Protein AF-A0A4U8S220-F1 (afdb_monomer_lite)

Radius of gyration: 22.83 Å; chains: 1; bounding box: 92×54×40 Å

pLDDT: mean 77.36, std 16.2, range [42.16, 96.56]

Secondary structure (DSSP, 8-state):
---------PPP---GGG--HHHHHTTS--SPPEEEEP-GGGGSS-EEEEEE-GGGTT-TT-TTGGG-EEE-TTPPEEEEPPPGGG-HHHHHHTTSTTTHHHHHHHHTTS-TTTEEEEEEEEEETTEEEEEEEEEES---HHHHHHHHHHS-GGGGGG-BS--EEEEEEEEEEEE----SSS-TT---EEEEEEEEEEPPBT--EEEEEE-

Structure (mmCIF, N/CA/C/O backbone):
data_AF-A0A4U8S220-F1
#
_entry.id   AF-A0A4U8S220-F1
#
loop_
_atom_site.group_PDB
_atom_site.id
_atom_site.type_symbol
_atom_site.label_atom_id
_atom_site.label_alt_id
_atom_site.label_comp_id
_atom_site.label_asym_id
_atom_site.label_entity_id
_atom_site.label_seq_id
_atom_site.pdbx_PDB_ins_code
_atom_site.Cartn_x
_atom_site.Cartn_y
_atom_site.Cartn_z
_atom_site.occupancy
_atom_site.B_iso_or_equiv
_atom_site.auth_seq_id
_atom_site.auth_comp_id
_atom_site.auth_asym_id
_atom_site.auth_atom_id
_atom_site.pdbx_PDB_model_num
ATOM 1 N N . PRO A 1 1 ? -56.758 32.740 -8.459 1.00 50.78 1 PRO A N 1
ATOM 2 C CA . PRO A 1 1 ? -55.743 31.655 -8.474 1.00 50.78 1 PRO A CA 1
ATOM 3 C C . PRO A 1 1 ? -56.366 30.342 -7.973 1.00 50.78 1 PRO A C 1
ATOM 5 O O . PRO A 1 1 ? -57.034 30.370 -6.946 1.00 50.78 1 PRO A O 1
ATOM 8 N N . LYS A 1 2 ? -56.234 29.231 -8.714 1.00 43.88 2 LYS A N 1
ATOM 9 C CA . LYS A 1 2 ? -56.746 27.918 -8.274 1.00 43.88 2 LYS A CA 1
ATOM 10 C C . LYS A 1 2 ? -55.865 27.364 -7.150 1.00 43.88 2 LYS A C 1
ATOM 12 O O . LYS A 1 2 ? -54.643 27.425 -7.263 1.00 43.88 2 LYS A O 1
ATOM 17 N N . GLU A 1 3 ? -56.483 26.829 -6.100 1.00 51.91 3 GLU A N 1
ATOM 18 C CA . GLU A 1 3 ? -55.772 26.129 -5.028 1.00 51.91 3 GLU A CA 1
ATOM 19 C C . GLU A 1 3 ? -55.106 24.855 -5.556 1.00 51.91 3 GLU A C 1
ATOM 21 O O . GLU A 1 3 ? -55.667 24.117 -6.368 1.00 51.91 3 GLU A O 1
ATOM 26 N N . ASN A 1 4 ? -53.873 24.628 -5.110 1.00 49.84 4 ASN A N 1
ATOM 27 C CA . ASN A 1 4 ? -53.012 23.555 -5.581 1.00 49.84 4 ASN A CA 1
ATOM 28 C C . ASN A 1 4 ? -53.300 22.281 -4.764 1.00 49.84 4 ASN A C 1
ATOM 30 O O . ASN A 1 4 ? -52.994 22.226 -3.576 1.00 49.84 4 ASN A O 1
ATOM 34 N N . THR A 1 5 ? -53.893 21.255 -5.381 1.00 56.03 5 THR A N 1
ATOM 35 C CA . THR A 1 5 ? -54.316 19.998 -4.722 1.00 56.03 5 THR A CA 1
ATOM 36 C C . THR A 1 5 ? -53.261 18.884 -4.748 1.00 56.03 5 THR A C 1
ATOM 38 O O . THR A 1 5 ? -53.590 17.713 -4.548 1.00 56.03 5 THR A O 1
ATOM 41 N N . PHE A 1 6 ? -51.986 19.199 -4.990 1.00 55.34 6 PHE A N 1
ATOM 42 C CA . PHE A 1 6 ? -50.922 18.191 -4.965 1.00 55.34 6 PHE A CA 1
ATOM 43 C C . PHE A 1 6 ? -50.619 17.748 -3.525 1.00 55.34 6 PHE A C 1
ATOM 45 O O . PHE A 1 6 ? -49.847 18.380 -2.808 1.00 55.34 6 PHE A O 1
ATOM 52 N N . LYS A 1 7 ? -51.207 16.622 -3.104 1.00 58.72 7 LYS A N 1
ATOM 53 C CA . LYS A 1 7 ? -50.734 15.865 -1.939 1.00 58.72 7 LYS A CA 1
ATOM 54 C C . LYS A 1 7 ? -49.521 15.036 -2.356 1.00 58.72 7 LYS A C 1
ATOM 56 O O . LYS A 1 7 ? -49.657 14.045 -3.069 1.00 58.72 7 LYS A O 1
ATOM 61 N N . ILE A 1 8 ? -48.336 15.442 -1.906 1.00 55.50 8 ILE A N 1
ATOM 62 C CA . ILE A 1 8 ? -47.135 14.609 -1.985 1.00 55.50 8 ILE A CA 1
ATOM 63 C C . ILE A 1 8 ? -47.310 13.491 -0.952 1.00 55.50 8 ILE A C 1
ATOM 65 O O . ILE A 1 8 ? -47.141 13.718 0.244 1.00 55.50 8 ILE A O 1
ATOM 69 N N . ASN A 1 9 ? -47.655 12.285 -1.401 1.00 53.16 9 ASN A N 1
ATOM 70 C CA . ASN A 1 9 ? -47.531 11.082 -0.578 1.00 53.16 9 ASN A CA 1
ATOM 71 C C . ASN A 1 9 ? -46.045 10.718 -0.486 1.00 53.16 9 ASN A C 1
ATOM 73 O O . ASN A 1 9 ? -45.576 9.791 -1.143 1.00 53.16 9 ASN A O 1
ATOM 77 N N . ALA A 1 10 ? -45.284 11.484 0.296 1.00 51.78 10 ALA A N 1
ATOM 78 C CA . ALA A 1 10 ? -43.981 11.026 0.741 1.00 51.78 10 ALA A CA 1
ATOM 79 C C . ALA A 1 10 ? -44.227 9.868 1.722 1.00 51.78 10 ALA A C 1
ATOM 81 O O . ALA A 1 10 ? -45.056 10.027 2.626 1.00 51.78 10 ALA A O 1
ATOM 82 N N . PRO A 1 11 ? -43.571 8.704 1.562 1.00 53.34 11 PRO A N 1
ATOM 83 C CA . PRO A 1 11 ? -43.619 7.682 2.595 1.00 53.34 11 PRO A CA 1
ATOM 84 C C . PRO A 1 11 ? -43.194 8.333 3.914 1.00 53.34 11 PRO A C 1
ATOM 86 O O . PRO A 1 11 ? -42.212 9.080 3.952 1.00 53.34 11 PRO A O 1
ATOM 89 N N . ALA A 1 12 ? -43.973 8.105 4.975 1.00 54.19 12 ALA A N 1
ATOM 90 C CA . ALA A 1 12 ? -43.619 8.588 6.302 1.00 54.19 12 ALA A CA 1
ATOM 91 C C . ALA A 1 12 ? -42.178 8.146 6.603 1.00 54.19 12 ALA A C 1
ATOM 93 O O . ALA A 1 12 ? -41.837 7.006 6.263 1.00 54.19 12 ALA A O 1
ATOM 94 N N . PRO A 1 13 ? -41.328 9.010 7.191 1.00 49.19 13 PRO A N 1
ATOM 95 C CA . PRO A 1 13 ? -39.972 8.624 7.542 1.00 49.19 13 PRO A CA 1
ATOM 96 C C . PRO A 1 13 ? -40.068 7.357 8.387 1.00 49.19 13 PRO A C 1
ATOM 98 O O . PRO A 1 13 ? -40.611 7.377 9.492 1.00 49.19 13 PRO A O 1
ATOM 101 N N . SER A 1 14 ? -39.622 6.225 7.834 1.00 51.72 14 SER A N 1
ATOM 102 C CA . SER A 1 14 ? -39.547 4.990 8.602 1.00 51.72 14 SER A CA 1
ATOM 103 C C . SER A 1 14 ? -38.689 5.300 9.816 1.00 51.72 14 SER A C 1
ATOM 105 O O . SER A 1 14 ? -37.663 5.964 9.657 1.00 51.72 14 SER A O 1
ATOM 107 N N . ASN A 1 15 ? -39.093 4.843 10.999 1.00 50.31 15 ASN A N 1
ATOM 108 C CA . ASN A 1 15 ? -38.321 4.963 12.231 1.00 50.31 15 ASN A CA 1
ATOM 109 C C . ASN A 1 15 ? -36.966 4.235 12.095 1.00 50.31 15 ASN A C 1
ATOM 111 O O . ASN A 1 15 ? -36.742 3.189 12.695 1.00 50.31 15 ASN A O 1
ATOM 115 N N . ALA A 1 16 ? -36.027 4.813 11.345 1.00 48.84 16 ALA A N 1
ATOM 116 C CA . ALA A 1 16 ? -34.649 4.365 11.176 1.00 48.84 16 ALA A CA 1
ATOM 117 C C . ALA A 1 16 ? -33.819 4.568 12.461 1.00 48.84 16 ALA A C 1
ATOM 119 O O . ALA A 1 16 ? -32.615 4.356 12.471 1.00 48.84 16 ALA A O 1
ATOM 120 N N . ASN A 1 17 ? -34.472 4.944 13.565 1.00 51.28 17 ASN A N 1
ATOM 121 C CA . ASN A 1 17 ? -33.893 5.067 14.899 1.00 51.28 17 ASN A CA 1
ATOM 122 C C . ASN A 1 17 ? -33.891 3.744 15.692 1.00 51.28 17 ASN A C 1
ATOM 124 O O . ASN A 1 17 ? -33.610 3.757 16.885 1.00 51.28 17 ASN A O 1
ATOM 128 N N . THR A 1 18 ? -34.202 2.605 15.062 1.00 49.56 18 THR A N 1
ATOM 129 C CA . THR A 1 18 ? -34.177 1.272 15.705 1.00 49.56 18 THR A CA 1
ATOM 130 C C . THR A 1 18 ? -33.169 0.306 15.080 1.00 49.56 18 THR A C 1
ATOM 132 O O . THR A 1 18 ? -33.322 -0.907 15.179 1.00 49.56 18 THR A O 1
ATOM 135 N N . GLN A 1 19 ? -32.088 0.803 14.472 1.00 54.38 19 GLN A N 1
ATOM 136 C CA . GLN A 1 19 ? -30.908 -0.050 14.315 1.00 54.38 19 GLN A CA 1
ATOM 137 C C . GLN A 1 19 ? -30.208 -0.159 15.671 1.00 54.38 19 GLN A C 1
ATOM 139 O O . GLN A 1 19 ? -29.747 0.841 16.224 1.00 54.38 19 GLN A O 1
ATOM 144 N N . SER A 1 20 ? -30.158 -1.370 16.231 1.00 61.12 20 SER A N 1
ATOM 145 C CA . SER A 1 20 ? -29.399 -1.614 17.455 1.00 61.12 20 SER A CA 1
ATOM 146 C C . SER A 1 20 ? -27.913 -1.338 17.201 1.00 61.12 20 SER A C 1
ATOM 148 O O . SER A 1 20 ? -27.421 -1.459 16.073 1.00 61.12 20 SER A O 1
ATOM 150 N N . LYS A 1 21 ? -27.170 -0.951 18.244 1.00 59.06 21 LYS A N 1
ATOM 151 C CA . LYS A 1 21 ? -25.718 -0.745 18.123 1.00 59.06 21 LYS A CA 1
ATOM 152 C C . LYS A 1 21 ? -25.019 -2.011 17.621 1.00 59.06 21 LYS A C 1
ATOM 154 O O . LYS A 1 21 ? -24.050 -1.889 16.878 1.00 59.06 21 LYS A O 1
ATOM 159 N N . GLU A 1 22 ? -25.540 -3.194 17.961 1.00 57.22 22 GLU A N 1
ATOM 160 C CA . GLU A 1 22 ? -25.043 -4.464 17.428 1.00 57.22 22 GLU A CA 1
ATOM 161 C C . GLU A 1 22 ? -25.260 -4.567 15.908 1.00 57.22 22 GLU A C 1
ATOM 163 O O . GLU A 1 22 ? -24.325 -4.901 15.179 1.00 57.22 22 GLU A O 1
ATOM 168 N N . ALA A 1 23 ? -26.440 -4.195 15.399 1.00 58.53 23 ALA A N 1
ATOM 169 C CA . ALA A 1 23 ? -26.731 -4.210 13.964 1.00 58.53 23 ALA A CA 1
ATOM 170 C C . ALA A 1 23 ? -25.835 -3.236 13.174 1.00 58.53 23 ALA A C 1
ATOM 172 O O . ALA A 1 23 ? -25.330 -3.589 12.111 1.00 58.53 23 ALA A O 1
A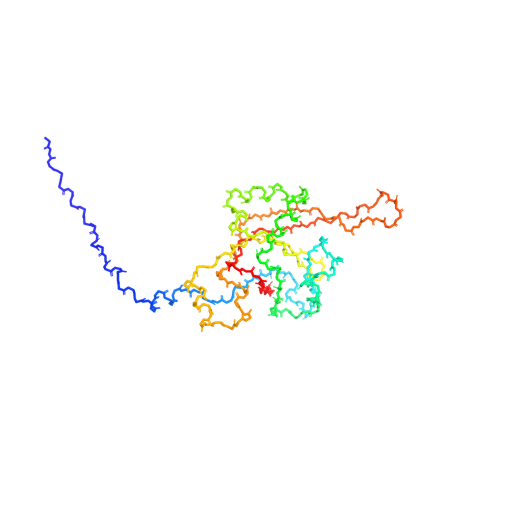TOM 173 N N . LEU A 1 24 ? -25.555 -2.049 13.719 1.00 57.34 24 LEU A N 1
ATOM 174 C CA . LEU A 1 24 ? -24.597 -1.099 13.135 1.00 57.34 24 LEU A CA 1
ATOM 175 C C . LEU A 1 24 ? -23.153 -1.618 13.198 1.00 57.34 24 LEU A C 1
ATOM 177 O O . LEU A 1 24 ? -22.397 -1.443 12.248 1.00 57.34 24 LEU A O 1
ATOM 181 N N . SER A 1 25 ? -22.769 -2.293 14.286 1.00 55.28 25 SER A N 1
ATOM 182 C CA . SER A 1 25 ? -21.434 -2.888 14.413 1.00 55.28 25 SER A CA 1
ATOM 183 C C . SER A 1 25 ? -21.199 -4.048 13.441 1.00 55.28 25 SER A C 1
ATOM 185 O O . SER A 1 25 ? -20.097 -4.175 12.921 1.00 55.28 25 SER A O 1
ATOM 187 N N . SER A 1 26 ? -22.238 -4.825 13.107 1.00 61.53 26 SER A N 1
ATOM 188 C CA . SER A 1 26 ? -22.151 -5.908 12.114 1.00 61.53 26 SER A CA 1
ATOM 189 C C . SER A 1 26 ? -21.921 -5.432 10.672 1.00 61.53 26 SER A C 1
ATOM 191 O O . SER A 1 26 ? -21.566 -6.234 9.816 1.00 61.53 26 SER A O 1
ATOM 193 N N . GLN A 1 27 ? -22.097 -4.135 10.396 1.00 70.75 27 GLN A N 1
ATOM 194 C CA . GLN A 1 27 ? -21.832 -3.531 9.084 1.00 70.75 27 GLN A CA 1
ATOM 195 C C . GLN A 1 27 ? -20.401 -2.990 8.956 1.00 70.75 27 GLN A C 1
ATOM 197 O O . GLN A 1 27 ? -19.994 -2.574 7.872 1.00 70.75 27 GLN A O 1
ATOM 202 N N . ILE A 1 28 ? -19.642 -2.958 10.055 1.00 80.00 28 ILE A N 1
ATOM 203 C CA . ILE A 1 28 ? -18.274 -2.448 10.074 1.00 80.00 28 ILE A CA 1
ATOM 204 C C . ILE A 1 28 ? -17.334 -3.604 9.747 1.00 80.00 28 ILE A C 1
ATOM 206 O O . ILE A 1 28 ? -17.145 -4.515 10.549 1.00 80.00 28 ILE A O 1
ATOM 210 N N . ASP A 1 29 ? -16.726 -3.547 8.566 1.00 83.00 29 ASP A N 1
ATOM 211 C CA . ASP A 1 29 ? -15.728 -4.524 8.146 1.00 83.00 29 ASP A CA 1
ATOM 212 C C . ASP A 1 29 ? -14.413 -4.312 8.912 1.00 83.00 29 ASP A C 1
ATOM 214 O O . ASP A 1 29 ? -13.661 -3.367 8.670 1.00 83.00 29 ASP A O 1
ATOM 218 N N . ILE A 1 30 ? -14.153 -5.202 9.865 1.00 86.06 30 ILE A N 1
ATOM 219 C CA . ILE A 1 30 ? -12.933 -5.231 10.675 1.00 86.06 30 ILE A CA 1
ATOM 220 C C . ILE A 1 30 ? -11.892 -6.217 10.144 1.00 86.06 30 ILE A C 1
ATOM 222 O O . ILE A 1 30 ? -10.922 -6.507 10.848 1.00 86.06 30 ILE A O 1
ATOM 226 N N . THR A 1 31 ? -12.031 -6.720 8.919 1.00 90.50 31 THR A N 1
ATOM 227 C CA . THR A 1 31 ? -11.012 -7.585 8.316 1.00 90.50 31 THR A CA 1
ATOM 228 C C . THR A 1 31 ? -9.687 -6.848 8.155 1.00 90.50 31 THR A C 1
ATOM 230 O O . THR A 1 31 ? -9.629 -5.625 7.990 1.00 90.50 31 THR A O 1
ATOM 233 N N . ILE A 1 32 ? -8.585 -7.587 8.282 1.00 93.31 32 ILE A N 1
ATOM 234 C CA . ILE A 1 32 ? -7.252 -7.016 8.100 1.00 93.31 32 ILE A CA 1
ATOM 235 C C . ILE A 1 32 ? -7.109 -6.618 6.631 1.00 93.31 32 ILE A C 1
ATOM 237 O O . ILE A 1 32 ? -7.216 -7.488 5.763 1.00 93.31 32 ILE A O 1
ATOM 241 N N . PRO A 1 33 ? -6.856 -5.334 6.330 1.00 94.12 33 PRO A N 1
ATOM 242 C CA . PRO A 1 33 ? -6.695 -4.908 4.954 1.00 94.12 33 PRO A CA 1
ATOM 243 C C . PRO A 1 33 ? -5.469 -5.563 4.326 1.00 94.12 33 PRO A C 1
ATOM 245 O O . PRO A 1 33 ? -4.372 -5.542 4.886 1.00 94.12 33 PRO A O 1
ATOM 248 N N . SER A 1 34 ? -5.650 -6.087 3.117 1.00 93.12 34 SER A N 1
ATOM 249 C CA . SER A 1 34 ? -4.576 -6.649 2.303 1.00 93.12 34 SER A CA 1
ATOM 250 C C . SER A 1 34 ? -4.471 -5.925 0.966 1.00 93.12 34 SER A C 1
ATOM 252 O O . SER A 1 34 ? -5.479 -5.723 0.284 1.00 93.12 34 SER A O 1
ATOM 254 N N . LEU A 1 35 ? -3.253 -5.585 0.562 1.00 92.88 35 LEU A N 1
ATOM 255 C CA . LEU A 1 35 ? -2.932 -5.159 -0.791 1.00 92.88 35 LEU A CA 1
ATOM 256 C C . LEU A 1 35 ? -2.746 -6.404 -1.663 1.00 92.88 35 LEU A C 1
ATOM 258 O O . LEU A 1 35 ? -1.926 -7.262 -1.353 1.00 92.88 35 LEU A O 1
ATOM 262 N N . THR A 1 36 ? -3.505 -6.513 -2.749 1.00 89.75 36 THR A N 1
ATOM 263 C CA . THR A 1 36 ? -3.314 -7.595 -3.724 1.00 89.75 36 THR A CA 1
ATOM 264 C C . THR A 1 36 ? -2.382 -7.124 -4.827 1.00 89.75 36 THR A C 1
ATOM 266 O O . THR A 1 36 ? -2.677 -6.148 -5.517 1.00 89.75 36 THR A O 1
ATOM 269 N N . LEU A 1 37 ? -1.276 -7.834 -5.000 1.00 87.31 37 LEU A N 1
ATOM 270 C CA . LEU A 1 37 ? -0.321 -7.629 -6.072 1.00 87.31 37 LEU A CA 1
ATOM 271 C C . LEU A 1 37 ? -0.610 -8.614 -7.203 1.00 87.31 37 LEU A C 1
ATOM 273 O O . LEU A 1 37 ? -0.524 -9.822 -7.000 1.00 87.31 37 LEU A O 1
ATOM 277 N N . ILE A 1 38 ? -0.936 -8.089 -8.383 1.00 85.31 38 ILE A N 1
ATOM 278 C CA . ILE A 1 38 ? -1.160 -8.896 -9.585 1.00 85.31 38 ILE A CA 1
ATOM 279 C C . ILE A 1 38 ? 0.171 -9.046 -10.315 1.00 85.31 38 ILE A C 1
ATOM 281 O O . ILE A 1 38 ? 0.780 -8.046 -10.709 1.00 85.31 38 ILE A O 1
ATOM 285 N N . THR A 1 39 ? 0.630 -10.281 -10.502 1.00 84.06 39 THR A N 1
ATOM 286 C CA . THR A 1 39 ? 1.936 -10.548 -11.115 1.00 84.06 39 THR A CA 1
ATOM 287 C C . THR A 1 39 ? 1.925 -11.796 -12.001 1.00 84.06 39 THR A C 1
ATOM 289 O O . THR A 1 39 ? 1.269 -12.779 -11.664 1.00 84.06 39 THR A O 1
ATOM 292 N N . PRO A 1 40 ? 2.683 -11.817 -13.118 1.00 85.50 40 PRO A N 1
ATOM 293 C CA . PRO A 1 40 ? 2.847 -13.038 -13.908 1.00 85.50 40 PRO A CA 1
ATOM 294 C C . PRO A 1 40 ? 3.638 -14.133 -13.172 1.00 85.50 40 PRO A C 1
ATOM 296 O O . PRO A 1 40 ? 3.656 -15.269 -13.626 1.00 85.50 40 PRO A O 1
ATOM 299 N N . TYR A 1 41 ? 4.294 -13.820 -12.049 1.00 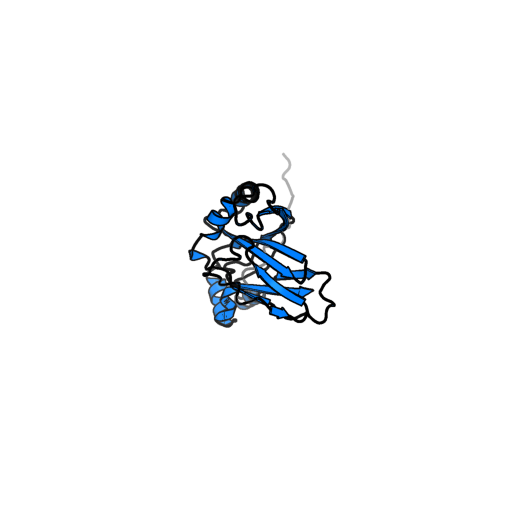82.44 41 TYR A N 1
ATOM 300 C CA . TYR A 1 41 ? 5.110 -14.774 -11.289 1.00 82.44 41 TYR A CA 1
ATOM 301 C C . TYR A 1 41 ? 4.321 -15.628 -10.289 1.00 82.44 41 TYR A C 1
ATOM 303 O O . TYR A 1 41 ? 4.922 -16.391 -9.539 1.00 82.44 41 TYR A O 1
ATOM 311 N N . ARG A 1 42 ? 2.990 -15.512 -10.259 1.00 79.38 42 ARG A N 1
ATOM 312 C CA . ARG A 1 42 ? 2.130 -16.262 -9.331 1.00 79.38 42 ARG A CA 1
ATOM 313 C C . ARG A 1 42 ? 2.204 -17.785 -9.498 1.00 79.38 42 ARG A C 1
ATOM 315 O O . ARG A 1 42 ? 1.877 -18.506 -8.567 1.00 79.38 42 ARG A O 1
ATOM 322 N N . ASP A 1 43 ? 2.586 -18.243 -10.691 1.00 82.56 43 ASP A N 1
ATOM 323 C CA . ASP A 1 43 ? 2.642 -19.662 -11.052 1.00 82.56 43 ASP A CA 1
ATOM 324 C C . ASP A 1 43 ? 4.051 -20.259 -10.831 1.00 82.56 43 ASP A C 1
ATOM 326 O O . ASP A 1 43 ? 4.262 -21.444 -11.081 1.00 82.56 43 ASP A O 1
ATOM 330 N N . LEU A 1 44 ? 5.031 -19.453 -10.393 1.00 82.94 44 LEU A N 1
ATOM 331 C CA . LEU A 1 44 ? 6.368 -19.945 -10.036 1.00 82.94 44 LEU A CA 1
ATOM 332 C C . LEU A 1 44 ? 6.330 -20.689 -8.701 1.00 82.94 44 LEU A C 1
ATOM 334 O O . LEU A 1 44 ? 5.635 -20.256 -7.801 1.00 82.94 44 LEU A O 1
ATOM 338 N N . GLU A 1 45 ? 7.126 -21.742 -8.516 1.00 83.88 45 GLU A N 1
ATOM 339 C CA . GLU A 1 45 ? 7.217 -22.424 -7.209 1.00 83.88 45 GLU A CA 1
ATOM 340 C C . GLU A 1 45 ? 7.699 -21.478 -6.099 1.00 83.88 45 GLU A C 1
ATOM 342 O O . GLU A 1 45 ? 7.161 -21.468 -4.994 1.00 83.88 45 GLU A O 1
ATOM 347 N N . GLU A 1 46 ? 8.675 -20.636 -6.428 1.00 84.75 46 GLU A N 1
ATOM 348 C CA . GLU A 1 46 ? 9.186 -19.587 -5.560 1.00 84.75 46 GLU A CA 1
ATOM 349 C C . GLU A 1 46 ? 9.591 -18.363 -6.384 1.00 84.75 46 GLU A C 1
ATOM 351 O O . GLU A 1 46 ? 10.020 -18.458 -7.539 1.00 84.75 46 GLU A O 1
ATOM 356 N N . TYR A 1 47 ? 9.496 -17.186 -5.774 1.00 81.06 47 TYR A N 1
ATOM 357 C CA . TYR A 1 47 ? 10.113 -15.979 -6.303 1.00 81.06 47 TYR A CA 1
ATOM 358 C C . TYR A 1 47 ? 10.869 -15.240 -5.209 1.00 81.06 47 TYR A C 1
ATOM 360 O O . TYR A 1 47 ? 10.494 -15.218 -4.036 1.00 81.06 47 TYR A O 1
ATOM 368 N N . TYR A 1 48 ? 11.950 -14.583 -5.615 1.00 81.38 48 TYR A N 1
ATOM 369 C CA . TYR A 1 48 ? 12.673 -13.698 -4.722 1.00 81.38 48 TYR A CA 1
ATOM 370 C C . TYR A 1 48 ? 11.916 -12.382 -4.578 1.00 81.38 48 TYR A C 1
ATOM 372 O O . TYR A 1 48 ? 11.657 -11.695 -5.573 1.00 81.38 48 TYR A O 1
ATOM 380 N N . PHE A 1 49 ? 11.588 -12.031 -3.340 1.00 79.75 49 PHE A N 1
ATOM 381 C CA . PHE A 1 49 ? 10.987 -10.762 -2.982 1.00 79.75 49 PHE A CA 1
ATOM 382 C C . PHE A 1 49 ? 11.980 -9.908 -2.204 1.00 79.75 49 PHE A C 1
ATOM 384 O O . PHE A 1 49 ? 12.725 -10.372 -1.339 1.00 79.75 49 PHE A O 1
ATOM 391 N N . THR A 1 50 ? 11.975 -8.617 -2.493 1.00 74.25 50 THR A N 1
ATOM 392 C CA . THR A 1 50 ? 12.683 -7.633 -1.681 1.00 74.25 50 THR A CA 1
ATOM 393 C C . THR A 1 50 ? 11.836 -6.381 -1.609 1.00 74.25 50 THR A C 1
ATOM 395 O O . THR A 1 50 ? 11.642 -5.727 -2.643 1.00 74.25 50 THR A O 1
ATOM 398 N N . PRO A 1 51 ? 11.334 -6.016 -0.422 1.00 67.06 51 PRO A N 1
ATOM 399 C CA . PRO A 1 51 ? 10.739 -4.714 -0.255 1.00 67.06 51 PRO A CA 1
ATOM 400 C C . PRO A 1 51 ? 11.886 -3.701 -0.235 1.00 67.06 51 PRO A C 1
ATOM 402 O O . PRO A 1 51 ? 12.906 -3.870 0.436 1.00 67.06 51 PRO A O 1
ATOM 405 N N . SER A 1 52 ? 11.765 -2.662 -1.044 1.00 61.22 52 SER A N 1
ATOM 406 C CA . SER A 1 52 ? 12.764 -1.614 -1.141 1.00 61.22 52 SER A CA 1
ATOM 407 C C . SER A 1 52 ? 12.088 -0.254 -1.085 1.00 61.22 52 SER A C 1
ATOM 409 O O . SER A 1 52 ? 10.952 -0.052 -1.496 1.00 61.22 52 SER A O 1
ATOM 411 N N . THR A 1 53 ? 12.806 0.725 -0.566 1.00 61.25 53 THR A N 1
ATOM 412 C CA . THR A 1 53 ? 12.634 2.090 -1.053 1.00 61.25 53 THR A CA 1
ATOM 413 C C . THR A 1 53 ? 13.890 2.312 -1.874 1.00 61.25 53 THR A C 1
ATOM 415 O O . THR A 1 53 ? 14.985 2.302 -1.315 1.00 61.25 53 THR A O 1
ATOM 418 N N . TYR A 1 54 ? 13.771 2.359 -3.205 1.00 55.91 54 TYR A N 1
ATOM 419 C CA . TYR A 1 54 ? 14.938 2.357 -4.110 1.00 55.91 54 TYR A CA 1
ATOM 420 C C . TYR A 1 54 ? 15.991 3.416 -3.739 1.00 55.91 54 TYR A C 1
ATOM 422 O O . TYR A 1 54 ? 17.182 3.196 -3.924 1.00 55.91 54 TYR A O 1
ATOM 430 N N . GLU A 1 55 ? 15.547 4.519 -3.142 1.00 52.38 55 GLU A N 1
ATOM 431 C CA . GLU A 1 55 ? 16.363 5.650 -2.694 1.00 52.38 55 GLU A CA 1
ATOM 432 C C . GLU A 1 55 ? 17.119 5.390 -1.381 1.00 52.38 55 GLU A C 1
ATOM 434 O O . GLU A 1 55 ? 18.139 6.018 -1.129 1.00 52.38 55 GLU A O 1
ATOM 439 N N . ASN A 1 56 ? 16.668 4.450 -0.547 1.00 53.22 56 ASN A N 1
ATOM 440 C CA . ASN A 1 56 ? 17.317 4.123 0.725 1.00 53.22 56 ASN A CA 1
ATOM 441 C C . ASN A 1 56 ? 17.982 2.752 0.704 1.00 53.22 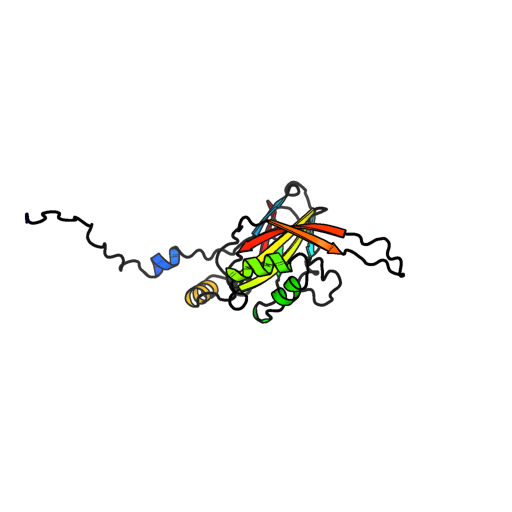56 ASN A C 1
ATOM 443 O O . ASN A 1 56 ? 18.175 2.184 1.772 1.00 53.22 56 ASN A O 1
ATOM 447 N N . ARG A 1 57 ? 18.329 2.198 -0.465 1.00 49.75 57 ARG A N 1
ATOM 448 C CA . ARG A 1 57 ? 18.906 0.845 -0.590 1.00 49.75 57 ARG A CA 1
ATOM 449 C C . ARG A 1 57 ? 20.109 0.602 0.342 1.00 49.75 57 ARG A C 1
ATOM 451 O O . ARG A 1 57 ? 20.314 -0.535 0.750 1.00 49.75 57 ARG A O 1
ATOM 458 N N . GLU A 1 58 ? 20.828 1.659 0.730 1.00 42.16 58 GLU A N 1
ATOM 459 C CA . GLU A 1 58 ? 21.999 1.627 1.622 1.00 42.16 58 GLU A CA 1
ATOM 460 C C . GLU A 1 58 ? 21.761 2.161 3.054 1.00 42.16 58 GLU A C 1
ATOM 462 O O . GLU A 1 58 ? 22.697 2.200 3.857 1.00 42.16 58 GLU A O 1
ATOM 467 N N . SER A 1 59 ? 20.545 2.593 3.422 1.00 46.06 59 SER A N 1
ATOM 468 C CA . SER A 1 59 ? 20.319 3.167 4.755 1.00 46.06 59 SER A CA 1
ATOM 469 C C . SER A 1 59 ? 20.293 2.077 5.837 1.00 46.06 59 SER A C 1
ATOM 471 O O . SER A 1 59 ? 19.558 1.097 5.757 1.00 46.06 59 SER A O 1
ATOM 473 N N . LYS A 1 60 ? 21.098 2.243 6.894 1.00 43.88 60 LYS A N 1
ATOM 474 C CA . LYS A 1 60 ? 21.173 1.300 8.032 1.00 43.88 60 LYS A CA 1
ATOM 475 C C . LYS A 1 60 ? 19.936 1.328 8.950 1.00 43.88 60 LYS A C 1
ATOM 477 O O . LYS A 1 60 ? 19.876 0.565 9.906 1.00 43.88 60 LYS A O 1
ATOM 482 N N . GLU A 1 61 ? 18.961 2.199 8.682 1.00 45.81 61 GLU A N 1
ATOM 483 C CA . GLU A 1 61 ? 17.736 2.393 9.483 1.00 45.81 61 GLU A CA 1
ATOM 484 C C . GLU A 1 61 ? 16.534 1.564 8.990 1.00 45.81 61 GLU A C 1
ATOM 486 O O . GLU A 1 61 ? 15.381 1.850 9.318 1.00 45.81 61 GLU A O 1
ATOM 491 N N . GLN A 1 62 ? 16.758 0.568 8.138 1.00 51.16 62 GLN A N 1
ATOM 492 C CA . GLN A 1 62 ? 15.680 -0.054 7.381 1.00 51.16 62 GLN A CA 1
ATOM 493 C C . GLN A 1 62 ? 14.800 -0.976 8.240 1.00 51.16 62 GLN A C 1
ATOM 495 O O . GLN A 1 62 ? 15.112 -2.141 8.457 1.00 51.16 62 GLN A O 1
ATOM 500 N N . TYR A 1 63 ? 13.604 -0.491 8.580 1.00 49.38 63 TYR A N 1
ATOM 501 C CA . TYR A 1 63 ? 12.456 -1.311 9.004 1.00 49.38 63 TYR A CA 1
ATOM 502 C C . TYR A 1 63 ? 12.034 -2.367 7.953 1.00 49.38 63 TYR A C 1
ATOM 504 O O . TYR A 1 63 ? 11.172 -3.193 8.232 1.00 49.38 63 TYR A O 1
ATOM 512 N N . ILE A 1 64 ? 12.614 -2.316 6.745 1.00 53.06 64 ILE A N 1
ATOM 513 C CA . ILE A 1 64 ? 12.130 -2.984 5.533 1.00 53.06 64 ILE A CA 1
ATOM 514 C C . ILE A 1 64 ? 13.142 -4.015 4.980 1.00 53.06 64 ILE A C 1
ATOM 516 O O . ILE A 1 64 ? 12.738 -5.053 4.472 1.00 53.06 64 ILE A O 1
ATOM 520 N N . SER A 1 65 ? 14.460 -3.809 5.088 1.00 52.25 65 SER A N 1
ATOM 521 C CA . SER A 1 65 ? 15.439 -4.662 4.381 1.00 52.25 65 SER A CA 1
ATOM 522 C C . SER A 1 65 ? 15.638 -6.051 4.965 1.00 52.25 65 SER A C 1
ATOM 524 O O . SER A 1 65 ? 16.021 -6.964 4.231 1.00 52.25 65 SER A O 1
ATOM 526 N N . SER A 1 66 ? 15.314 -6.239 6.245 1.00 55.25 66 SER A N 1
ATOM 527 C CA . SER A 1 66 ? 15.303 -7.549 6.903 1.00 55.25 66 SER A CA 1
ATOM 528 C C . SER A 1 66 ? 14.233 -8.501 6.355 1.00 55.25 66 SER A C 1
ATOM 530 O O . SER A 1 66 ? 14.227 -9.670 6.724 1.00 55.25 66 SER A O 1
ATOM 532 N N . GLN A 1 67 ? 13.348 -8.028 5.474 1.00 61.72 67 GLN A N 1
ATOM 533 C CA . GLN A 1 67 ? 12.223 -8.786 4.919 1.00 61.72 67 GLN A CA 1
ATOM 534 C C . GLN A 1 67 ? 12.472 -9.263 3.476 1.00 61.72 67 GLN A C 1
ATOM 536 O O . GLN A 1 67 ? 11.534 -9.537 2.732 1.00 61.72 67 GLN A O 1
ATOM 541 N N . SER A 1 68 ? 13.734 -9.310 3.044 1.00 72.81 68 SER A N 1
ATOM 542 C CA . SER A 1 68 ? 14.106 -9.828 1.722 1.00 72.81 68 SER A CA 1
ATOM 543 C C . SER A 1 68 ? 14.320 -11.340 1.792 1.00 72.81 68 SER A C 1
ATOM 545 O O . SER A 1 68 ? 15.035 -11.810 2.675 1.00 72.81 68 SER A O 1
ATOM 547 N N . GLY A 1 69 ? 13.763 -12.107 0.855 1.00 75.94 69 GLY A N 1
ATOM 548 C CA . GLY A 1 69 ? 13.826 -13.569 0.898 1.00 75.94 69 GLY A CA 1
ATOM 549 C C . GLY A 1 69 ? 13.138 -14.247 -0.284 1.00 75.94 69 GLY A C 1
ATOM 550 O O . GLY A 1 69 ? 12.581 -13.580 -1.157 1.00 75.94 69 GLY A O 1
ATOM 551 N N . PHE A 1 70 ? 13.202 -15.576 -0.317 1.00 80.44 70 PHE A N 1
ATOM 552 C CA . PHE A 1 70 ? 12.385 -16.389 -1.218 1.00 80.44 70 PHE A CA 1
ATOM 553 C C . PHE A 1 70 ? 11.017 -16.619 -0.590 1.00 80.44 70 PHE A C 1
ATOM 555 O O . PHE A 1 70 ? 10.923 -16.862 0.614 1.00 80.44 70 PHE A O 1
ATOM 562 N N . TYR A 1 71 ? 9.976 -16.518 -1.408 1.00 78.38 71 TYR A N 1
ATOM 563 C CA . TYR A 1 71 ? 8.597 -16.698 -0.982 1.00 78.38 71 TYR A CA 1
ATOM 564 C C . TYR A 1 71 ? 7.854 -17.592 -1.959 1.00 78.38 71 TYR A C 1
ATOM 566 O O . TYR A 1 71 ? 8.045 -17.495 -3.175 1.00 78.38 71 TYR A O 1
ATOM 574 N N . THR A 1 72 ? 6.973 -18.412 -1.401 1.00 78.94 72 THR A N 1
ATOM 575 C CA . THR A 1 72 ? 5.999 -19.198 -2.151 1.00 78.94 72 THR A CA 1
ATOM 576 C C . THR A 1 72 ? 4.861 -18.276 -2.590 1.00 78.94 72 THR A C 1
ATOM 578 O O . THR A 1 72 ? 4.427 -17.420 -1.808 1.00 78.94 72 THR A O 1
ATOM 581 N N . PRO A 1 73 ? 4.308 -18.426 -3.802 1.00 70.69 73 PRO A N 1
ATOM 582 C CA . PRO A 1 73 ? 3.046 -17.782 -4.126 1.00 70.69 73 PRO A CA 1
ATOM 583 C C . PRO A 1 73 ? 1.945 -18.198 -3.151 1.00 70.69 73 PRO A C 1
ATOM 585 O O . PRO A 1 73 ? 1.930 -19.319 -2.646 1.00 70.69 73 PRO A O 1
ATOM 588 N N . ASN A 1 74 ? 0.979 -17.302 -2.949 1.00 71.12 74 ASN A N 1
ATOM 589 C CA . ASN A 1 74 ? -0.113 -17.395 -1.971 1.00 71.12 74 ASN A CA 1
ATOM 590 C C . ASN A 1 74 ? 0.276 -17.125 -0.509 1.00 71.12 74 ASN A C 1
ATOM 592 O O . ASN A 1 74 ? -0.626 -16.865 0.291 1.00 71.12 74 ASN A O 1
ATOM 596 N N . ASP A 1 75 ? 1.567 -17.082 -0.168 1.00 79.31 75 ASP A N 1
ATOM 597 C CA . ASP A 1 75 ? 1.989 -16.584 1.140 1.00 79.31 75 ASP A CA 1
ATOM 598 C C . ASP A 1 75 ? 1.780 -15.066 1.220 1.00 79.31 75 ASP A C 1
ATOM 600 O O . ASP A 1 75 ? 2.034 -14.310 0.274 1.00 79.31 75 ASP A O 1
ATOM 604 N N . THR A 1 76 ? 1.294 -14.597 2.370 1.00 81.94 76 THR A N 1
ATOM 605 C CA . THR A 1 76 ? 1.154 -13.163 2.621 1.00 81.94 76 THR A CA 1
ATOM 606 C C . THR A 1 76 ? 2.460 -12.580 3.132 1.00 81.94 76 THR A C 1
ATOM 608 O O . THR A 1 76 ? 3.029 -13.066 4.106 1.00 81.94 76 THR A O 1
ATOM 611 N N . LEU A 1 77 ? 2.888 -11.482 2.524 1.00 83.12 77 LEU A N 1
ATOM 612 C CA . LEU A 1 77 ? 4.049 -10.710 2.943 1.00 83.12 77 LEU A CA 1
ATOM 613 C C . LEU A 1 77 ? 3.606 -9.622 3.915 1.00 83.12 77 LEU A C 1
ATOM 615 O O . LEU A 1 77 ? 2.668 -8.877 3.629 1.00 83.12 77 LEU A O 1
ATOM 619 N N . GLU A 1 78 ? 4.289 -9.493 5.045 1.00 85.81 78 GLU A N 1
ATOM 620 C CA . GLU A 1 78 ? 3.975 -8.478 6.050 1.00 85.81 78 GLU A CA 1
ATOM 621 C C . GLU A 1 78 ? 5.062 -7.406 6.083 1.00 85.81 78 GLU A C 1
ATOM 623 O O . GLU A 1 78 ? 6.200 -7.663 6.469 1.00 85.81 78 GLU A O 1
ATOM 628 N N . ILE A 1 79 ? 4.709 -6.186 5.683 1.00 83.81 79 ILE A N 1
ATOM 629 C CA . ILE A 1 79 ? 5.656 -5.083 5.516 1.00 83.81 79 ILE A CA 1
ATOM 630 C C . ILE A 1 79 ? 5.425 -4.040 6.591 1.00 83.81 79 ILE A C 1
ATOM 632 O O . ILE A 1 79 ? 4.319 -3.518 6.728 1.00 83.81 79 ILE A O 1
ATOM 636 N N . ILE A 1 80 ? 6.476 -3.703 7.333 1.00 84.31 80 ILE A N 1
ATOM 637 C CA . ILE A 1 80 ? 6.424 -2.663 8.360 1.00 84.31 80 ILE A CA 1
ATOM 638 C C . ILE A 1 80 ? 6.820 -1.328 7.732 1.00 84.31 80 ILE A C 1
ATOM 640 O O . ILE A 1 80 ? 7.905 -1.175 7.174 1.00 84.31 80 ILE A O 1
ATOM 644 N N . LEU A 1 81 ? 5.935 -0.341 7.842 1.00 81.25 81 LEU A N 1
ATOM 645 C CA . LEU A 1 81 ? 6.189 1.028 7.419 1.00 81.25 81 LEU A CA 1
ATOM 646 C C . LEU A 1 81 ? 6.712 1.865 8.600 1.00 81.25 81 LEU A C 1
ATOM 648 O O . LEU A 1 81 ? 6.449 1.541 9.760 1.00 81.25 81 LEU A O 1
ATOM 652 N N . PRO A 1 82 ? 7.404 2.989 8.339 1.00 78.69 82 PRO A N 1
ATOM 653 C CA . PRO A 1 82 ? 7.777 3.933 9.390 1.00 78.69 82 PRO A CA 1
ATOM 654 C C . PRO A 1 82 ? 6.556 4.419 10.195 1.00 78.69 82 PRO A C 1
ATOM 656 O O . PRO A 1 82 ? 5.464 4.511 9.639 1.00 78.69 82 PRO A O 1
ATOM 659 N N . PRO A 1 83 ? 6.686 4.818 11.468 1.00 83.44 83 PRO A N 1
ATOM 660 C CA . PRO A 1 83 ? 5.556 5.366 12.223 1.00 83.44 83 PRO A CA 1
ATOM 661 C C . PRO A 1 83 ? 4.972 6.646 11.597 1.00 83.44 83 PRO A C 1
ATOM 663 O O . PRO A 1 83 ? 5.716 7.515 11.136 1.00 83.44 83 PRO A O 1
ATOM 666 N N . LEU A 1 84 ? 3.645 6.803 11.611 1.00 84.62 84 LEU A N 1
ATOM 667 C CA . LEU A 1 84 ? 2.923 7.948 11.027 1.00 84.62 84 LEU A CA 1
ATOM 668 C C . LEU A 1 84 ? 3.208 9.271 11.747 1.00 84.62 84 LEU A C 1
ATOM 670 O O . LEU A 1 84 ? 3.074 10.344 11.158 1.00 84.62 84 LEU A O 1
ATOM 674 N N . SER A 1 85 ? 3.631 9.203 13.010 1.00 74.31 85 SER A N 1
ATOM 675 C CA . SER A 1 85 ? 3.958 10.368 13.839 1.00 74.31 85 SER A CA 1
ATOM 676 C C . SER A 1 85 ? 5.149 11.176 13.327 1.00 74.31 85 SER A C 1
ATOM 678 O O . SER A 1 85 ? 5.289 12.341 13.690 1.00 74.31 85 SER A O 1
ATOM 680 N N . LYS A 1 86 ? 6.006 10.590 12.482 1.00 67.81 86 LYS A N 1
ATOM 681 C CA . LYS A 1 86 ? 7.256 11.231 12.064 1.00 67.81 86 LYS A CA 1
ATOM 682 C C . LYS A 1 86 ? 7.096 12.210 10.904 1.00 67.81 86 LYS A C 1
ATOM 684 O O . LYS A 1 86 ? 7.976 13.037 10.725 1.00 67.81 86 LYS A O 1
ATOM 689 N N . ASN A 1 87 ? 5.998 12.169 10.143 1.00 64.25 87 ASN A N 1
ATOM 690 C CA . ASN A 1 87 ? 5.735 13.050 8.988 1.00 64.25 87 ASN A CA 1
ATOM 691 C C . ASN A 1 87 ? 6.896 13.198 7.972 1.00 64.25 87 ASN A C 1
ATOM 693 O O . ASN A 1 87 ? 6.864 14.071 7.110 1.00 64.25 87 ASN A O 1
ATOM 697 N N . THR A 1 88 ? 7.905 12.331 8.055 1.00 66.25 88 THR A N 1
ATOM 698 C CA . THR A 1 88 ? 9.169 12.416 7.318 1.00 66.25 88 THR A CA 1
ATOM 699 C C . THR A 1 88 ? 9.018 12.027 5.864 1.00 66.25 88 THR A C 1
ATOM 701 O O . THR A 1 88 ? 9.809 12.444 5.029 1.00 66.25 88 THR A O 1
ATOM 704 N N . ASP A 1 89 ? 8.018 11.205 5.566 1.00 69.38 89 ASP A N 1
ATOM 705 C CA . ASP A 1 89 ? 7.911 10.553 4.270 1.00 69.38 89 ASP A CA 1
ATOM 706 C C . ASP A 1 89 ? 7.551 11.571 3.177 1.00 69.38 89 ASP A C 1
ATOM 708 O O . ASP A 1 89 ? 8.171 11.574 2.121 1.00 69.38 89 ASP A O 1
ATOM 712 N N . TYR A 1 90 ? 6.663 12.532 3.463 1.00 74.12 90 TYR A N 1
ATOM 713 C CA . TYR A 1 90 ? 6.308 13.580 2.499 1.00 74.12 90 TYR A CA 1
ATOM 714 C C . TYR A 1 90 ? 7.505 14.464 2.125 1.00 74.12 90 TYR A C 1
ATOM 716 O O . TYR A 1 90 ? 7.767 14.632 0.943 1.00 74.12 90 TYR A O 1
ATOM 724 N N . ALA A 1 91 ? 8.258 14.950 3.119 1.00 68.62 91 ALA A N 1
ATOM 725 C CA . ALA A 1 91 ? 9.429 15.815 2.913 1.00 68.62 91 ALA A CA 1
ATOM 726 C C . ALA A 1 91 ? 10.622 15.100 2.241 1.00 68.62 91 ALA A C 1
ATOM 728 O O . ALA A 1 91 ? 11.580 15.723 1.796 1.00 68.62 91 ALA A O 1
ATOM 729 N N . ARG A 1 92 ? 10.623 13.762 2.239 1.00 73.25 92 ARG A N 1
ATOM 730 C CA . ARG A 1 92 ? 11.597 12.970 1.479 1.00 73.25 92 ARG A CA 1
ATOM 731 C C . ARG A 1 92 ? 11.147 12.846 0.028 1.00 73.25 92 ARG A C 1
ATOM 733 O O . ARG A 1 92 ? 11.947 13.052 -0.877 1.00 73.25 92 ARG A O 1
ATOM 740 N N . LEU A 1 93 ? 9.869 12.542 -0.190 1.00 78.81 93 LEU A N 1
ATOM 741 C CA . LEU A 1 93 ? 9.320 12.312 -1.526 1.00 78.81 93 LEU A CA 1
ATOM 742 C C . LEU A 1 93 ? 9.138 13.608 -2.331 1.00 78.81 93 LEU A C 1
ATOM 744 O O . LEU A 1 93 ? 9.306 13.585 -3.546 1.00 78.81 93 LEU A O 1
ATOM 748 N N . ASP A 1 94 ? 8.823 14.735 -1.690 1.00 77.44 94 ASP A N 1
ATOM 749 C CA . ASP A 1 94 ? 8.689 16.036 -2.360 1.00 77.44 94 ASP A CA 1
ATOM 750 C C . ASP A 1 94 ? 10.032 16.607 -2.837 1.00 77.44 94 ASP A C 1
ATOM 752 O O . ASP A 1 94 ? 10.047 17.438 -3.743 1.00 77.44 94 ASP A O 1
ATOM 756 N N . SER A 1 95 ? 11.148 16.119 -2.292 1.00 77.44 95 SER A N 1
ATOM 757 C CA . SER A 1 95 ? 12.497 16.454 -2.747 1.00 77.44 95 SER A CA 1
ATOM 758 C C . SER A 1 95 ? 12.894 15.735 -4.044 1.00 77.44 95 SER A C 1
ATOM 760 O O . SER A 1 95 ? 13.846 16.149 -4.706 1.00 77.44 95 SER A O 1
ATOM 762 N N . ASN A 1 96 ? 12.160 14.686 -4.442 1.00 80.12 96 ASN A N 1
ATOM 763 C CA . ASN A 1 96 ? 12.392 13.987 -5.702 1.00 80.12 96 ASN A CA 1
ATOM 764 C C . ASN A 1 96 ? 11.737 14.774 -6.857 1.00 80.12 96 ASN A C 1
ATOM 766 O O . ASN A 1 96 ? 10.508 14.853 -6.899 1.00 80.12 96 ASN A O 1
ATOM 770 N N . PRO A 1 97 ? 12.510 15.286 -7.835 1.00 80.31 97 PRO A N 1
ATOM 771 C CA . PRO A 1 97 ? 12.012 16.205 -8.862 1.00 80.31 97 PRO A CA 1
ATOM 772 C C . PRO A 1 97 ? 10.911 15.608 -9.745 1.00 80.31 97 PRO A C 1
ATOM 774 O O . PRO A 1 97 ? 10.086 16.348 -10.280 1.00 80.31 97 PRO A O 1
ATOM 777 N N . THR A 1 98 ? 10.867 14.282 -9.895 1.00 80.62 98 THR A N 1
ATOM 778 C CA . THR A 1 98 ? 9.815 13.611 -10.661 1.00 80.62 98 THR A CA 1
ATOM 779 C C . THR A 1 98 ? 8.541 13.405 -9.841 1.00 80.62 98 THR A C 1
ATOM 781 O O . THR A 1 98 ? 7.443 13.445 -10.393 1.00 80.62 98 THR A O 1
ATOM 784 N N . LEU A 1 99 ? 8.655 13.217 -8.522 1.00 83.69 99 LEU A N 1
ATOM 785 C CA . LEU A 1 99 ? 7.508 13.021 -7.629 1.00 83.69 99 LEU A CA 1
ATOM 786 C C . LEU A 1 99 ? 6.904 14.335 -7.122 1.00 83.69 99 LEU A C 1
ATOM 788 O O . LEU A 1 99 ? 5.697 14.371 -6.867 1.00 83.69 99 LEU A O 1
ATOM 792 N N . THR A 1 100 ? 7.686 15.416 -7.011 1.00 86.19 100 THR A N 1
ATOM 793 C CA . THR A 1 100 ? 7.213 16.719 -6.512 1.00 86.19 100 THR A CA 1
ATOM 794 C C . THR A 1 100 ? 5.926 17.189 -7.199 1.00 86.19 100 THR A C 1
ATOM 796 O O . THR A 1 100 ? 4.971 17.505 -6.484 1.00 86.19 100 THR A O 1
ATOM 799 N N . PRO A 1 101 ? 5.818 17.205 -8.546 1.00 87.00 101 PRO A N 1
ATOM 800 C CA . PRO A 1 101 ? 4.615 17.707 -9.214 1.00 87.00 101 PRO A CA 1
ATOM 801 C C . PRO A 1 101 ? 3.386 16.841 -8.908 1.00 87.00 101 PRO A C 1
ATOM 803 O O . PRO A 1 101 ? 2.291 17.346 -8.656 1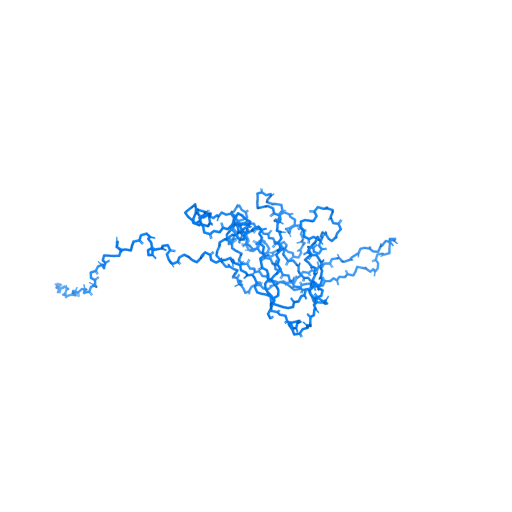.00 87.00 101 PRO A O 1
ATOM 806 N N . ILE A 1 102 ? 3.580 15.520 -8.854 1.00 86.38 102 ILE A N 1
ATOM 807 C CA . ILE A 1 102 ? 2.522 14.553 -8.549 1.00 86.38 102 ILE A CA 1
ATOM 808 C C . ILE A 1 102 ? 2.000 14.786 -7.131 1.00 86.38 102 ILE A C 1
ATOM 810 O O . ILE A 1 102 ? 0.786 14.868 -6.937 1.00 86.38 102 ILE A O 1
ATOM 814 N N . LEU A 1 103 ? 2.899 14.930 -6.154 1.00 87.94 103 LEU A N 1
ATOM 815 C CA . LEU A 1 103 ? 2.557 15.179 -4.753 1.00 87.94 103 LEU A CA 1
ATOM 816 C C . LEU A 1 103 ? 1.875 16.533 -4.556 1.00 87.94 103 LEU A C 1
ATOM 818 O O . LEU A 1 103 ? 0.897 16.617 -3.813 1.00 87.94 103 LEU A O 1
ATOM 822 N N . GLN A 1 104 ? 2.320 17.576 -5.260 1.00 88.75 104 GLN A N 1
ATOM 823 C CA . GLN A 1 104 ? 1.665 18.885 -5.244 1.00 88.75 104 GLN A CA 1
ATOM 824 C C . GLN A 1 104 ? 0.216 18.797 -5.730 1.00 88.75 104 GLN A C 1
ATOM 826 O O . GLN A 1 104 ? -0.670 19.388 -5.117 1.00 88.75 104 GLN A O 1
ATOM 831 N N . ASP A 1 105 ? -0.061 18.017 -6.772 1.00 89.62 105 ASP A N 1
ATOM 832 C CA . ASP A 1 105 ? -1.434 17.808 -7.231 1.00 89.62 105 ASP A CA 1
ATOM 833 C C . ASP A 1 105 ? -2.279 17.002 -6.246 1.00 89.62 105 ASP A C 1
ATOM 835 O O . ASP A 1 105 ? -3.415 17.381 -5.962 1.00 89.62 105 ASP A O 1
ATOM 839 N N . ILE A 1 106 ? -1.734 15.914 -5.695 1.00 90.75 106 ILE A N 1
ATOM 840 C CA . ILE A 1 106 ? -2.467 15.067 -4.742 1.00 90.75 106 ILE A CA 1
ATOM 841 C C . ILE A 1 106 ? -2.759 15.844 -3.455 1.00 90.75 106 ILE A C 1
ATOM 843 O O . ILE A 1 106 ? -3.858 15.736 -2.911 1.00 90.75 106 ILE A O 1
ATOM 847 N N . SER A 1 107 ? -1.823 16.679 -2.996 1.00 90.75 107 SER A N 1
ATOM 848 C CA . SER A 1 107 ? -1.948 17.448 -1.751 1.00 90.75 107 SER A CA 1
ATOM 849 C C . SER A 1 107 ? -3.061 18.494 -1.759 1.00 90.75 107 SER A C 1
ATOM 851 O O . SER A 1 107 ? -3.559 18.847 -0.689 1.00 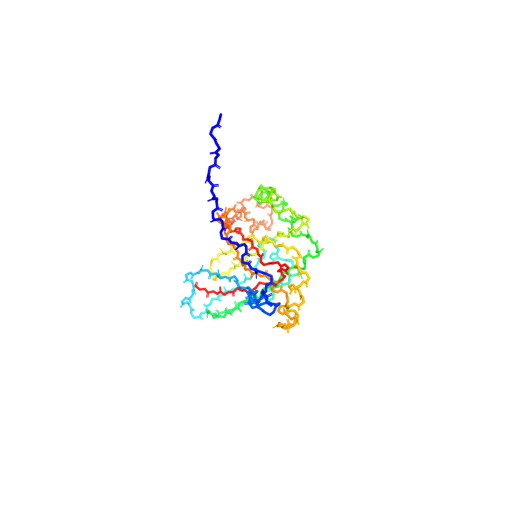90.75 107 SER A O 1
ATOM 853 N N . LYS A 1 108 ? -3.526 18.918 -2.944 1.00 92.06 108 LYS A N 1
ATOM 854 C CA . LYS A 1 108 ? -4.725 19.761 -3.098 1.00 92.06 108 LYS A CA 1
ATOM 855 C C . LYS A 1 108 ? -5.996 19.044 -2.631 1.00 92.06 108 LYS A C 1
ATOM 857 O O . LYS A 1 108 ? -6.925 19.699 -2.171 1.00 92.06 108 LYS A O 1
ATOM 862 N N . ILE A 1 109 ? -6.032 17.715 -2.745 1.00 93.50 109 ILE A N 1
ATOM 863 C CA . ILE A 1 109 ? -7.174 16.871 -2.363 1.00 93.50 109 ILE A CA 1
ATOM 864 C C . ILE A 1 109 ? -6.930 16.238 -0.985 1.00 93.50 109 ILE A C 1
ATOM 866 O O . ILE A 1 109 ? -7.808 16.245 -0.124 1.00 93.50 109 ILE A O 1
ATOM 870 N N . TYR A 1 110 ? -5.721 15.726 -0.748 1.00 93.06 110 TYR A N 1
ATOM 871 C CA . TYR A 1 110 ? -5.351 14.991 0.460 1.00 93.06 110 TYR A CA 1
ATOM 872 C C . TYR A 1 110 ? -4.345 15.793 1.296 1.00 93.06 110 TYR A C 1
ATOM 874 O O . TYR A 1 110 ? -3.137 15.654 1.168 1.00 93.06 110 TYR A O 1
ATOM 882 N N . ASN A 1 111 ? -4.813 16.663 2.184 1.00 91.44 111 ASN A N 1
ATOM 883 C CA . ASN A 1 111 ? -3.915 17.575 2.901 1.00 91.44 111 ASN A CA 1
ATOM 884 C C . ASN A 1 111 ? -2.809 16.832 3.713 1.00 91.44 111 ASN A C 1
ATOM 886 O O . ASN A 1 111 ? -3.148 15.985 4.546 1.00 91.44 111 ASN A O 1
ATOM 890 N N . PRO A 1 112 ? -1.509 17.169 3.564 1.00 88.12 112 PRO A N 1
ATOM 891 C CA . PRO A 1 112 ? -0.391 16.502 4.255 1.00 88.12 112 PRO A CA 1
ATOM 892 C C . PRO A 1 112 ? -0.396 16.651 5.786 1.00 88.12 112 PRO A C 1
ATOM 894 O O . PRO A 1 112 ? 0.339 15.956 6.490 1.00 88.12 112 PRO A O 1
ATOM 897 N N . ILE A 1 113 ? -1.231 17.527 6.349 1.00 88.38 113 ILE A N 1
ATOM 898 C CA . ILE A 1 113 ? -1.494 17.592 7.792 1.00 88.38 113 ILE A CA 1
ATOM 899 C C . ILE A 1 113 ? -2.295 16.359 8.233 1.00 88.38 113 ILE A C 1
ATOM 901 O O . ILE A 1 113 ? -1.970 15.749 9.252 1.00 88.38 113 ILE A O 1
ATOM 905 N N . ILE A 1 114 ? -3.288 15.947 7.441 1.00 91.69 114 ILE A N 1
ATOM 906 C CA . ILE A 1 114 ? -4.242 14.872 7.761 1.00 91.69 114 ILE A CA 1
ATOM 907 C C . ILE A 1 114 ? -3.778 13.520 7.193 1.00 91.69 114 ILE A C 1
ATOM 909 O O . ILE A 1 114 ? -4.033 12.474 7.792 1.00 91.69 114 ILE A O 1
ATOM 913 N N . PHE A 1 115 ? -3.056 13.541 6.072 1.00 92.94 115 PHE A N 1
ATOM 914 C CA . PHE A 1 115 ? -2.589 12.357 5.354 1.00 92.94 115 PHE A CA 1
ATOM 915 C C . PHE A 1 115 ? -1.061 12.264 5.361 1.00 92.94 115 PHE A C 1
ATOM 917 O O . PHE A 1 115 ? -0.360 13.273 5.358 1.00 92.94 115 PHE A O 1
ATOM 924 N N . SER A 1 116 ? -0.542 11.043 5.426 1.00 91.00 116 SER A N 1
ATOM 925 C CA . SER A 1 116 ? 0.866 10.716 5.207 1.00 91.00 116 SER A CA 1
ATOM 926 C C . SER A 1 116 ? 1.033 10.175 3.789 1.00 91.00 116 SER A C 1
ATOM 928 O O . SER A 1 116 ? 0.138 9.516 3.266 1.00 91.00 116 SER A O 1
ATOM 930 N N . TYR A 1 117 ? 2.178 10.455 3.179 1.00 89.62 117 TYR A N 1
ATOM 931 C CA . TYR A 1 117 ? 2.515 10.053 1.819 1.00 89.62 117 TYR A CA 1
ATOM 932 C C . TYR A 1 117 ? 3.709 9.133 1.869 1.00 89.62 117 TYR A C 1
ATOM 934 O O . TYR A 1 117 ? 4.746 9.536 2.383 1.00 89.62 117 TYR A O 1
ATOM 942 N N . ARG A 1 118 ? 3.565 7.906 1.376 1.00 86.94 118 ARG A N 1
ATOM 943 C CA . ARG A 1 118 ? 4.587 6.867 1.522 1.00 86.94 118 ARG A CA 1
ATOM 944 C C . ARG A 1 118 ? 4.803 6.167 0.209 1.00 86.94 118 ARG A C 1
ATOM 946 O O . ARG A 1 118 ? 3.848 5.943 -0.521 1.00 86.94 118 ARG A O 1
ATOM 953 N N . ILE A 1 119 ? 6.036 5.771 -0.055 1.00 85.25 119 ILE A N 1
ATOM 954 C CA . ILE A 1 119 ? 6.348 4.934 -1.204 1.00 85.25 119 ILE A CA 1
ATOM 955 C C . ILE A 1 119 ? 6.589 3.507 -0.725 1.00 85.25 119 ILE A C 1
ATOM 957 O O . ILE A 1 119 ? 7.350 3.273 0.215 1.00 85.25 119 ILE A O 1
ATOM 961 N N . LEU A 1 120 ? 5.898 2.562 -1.349 1.00 86.06 120 LEU A N 1
ATOM 962 C CA . LEU A 1 120 ? 6.116 1.137 -1.187 1.00 86.06 120 LEU A CA 1
ATOM 963 C C . LEU A 1 120 ? 6.625 0.606 -2.522 1.00 86.06 120 LEU A C 1
ATOM 965 O O . LEU A 1 120 ? 5.848 0.491 -3.470 1.00 86.06 120 LEU A O 1
ATOM 969 N N . THR A 1 121 ? 7.916 0.288 -2.596 1.00 84.00 121 THR A N 1
ATOM 970 C CA . THR A 1 121 ? 8.493 -0.362 -3.771 1.00 84.00 121 THR A CA 1
ATOM 971 C C . THR A 1 121 ? 8.796 -1.819 -3.448 1.00 84.00 121 THR A C 1
ATOM 973 O O . THR A 1 121 ? 9.345 -2.157 -2.403 1.00 84.00 121 THR A O 1
ATOM 976 N N . LEU A 1 122 ? 8.404 -2.711 -4.343 1.00 82.38 122 LEU A N 1
ATOM 977 C CA . LEU A 1 122 ? 8.551 -4.148 -4.202 1.00 82.38 122 LEU A CA 1
ATOM 978 C C . LEU A 1 122 ? 9.258 -4.672 -5.436 1.00 82.38 122 LEU A C 1
ATOM 980 O O . LEU A 1 122 ? 8.875 -4.344 -6.558 1.00 82.38 122 LEU A O 1
ATOM 984 N N . ARG A 1 123 ? 10.265 -5.514 -5.249 1.00 81.69 123 ARG A N 1
ATOM 985 C CA . ARG A 1 123 ? 10.843 -6.279 -6.348 1.00 81.69 123 ARG A CA 1
ATOM 986 C C . ARG A 1 123 ? 10.414 -7.730 -6.217 1.00 81.69 123 ARG A C 1
ATOM 988 O O . ARG A 1 123 ? 10.675 -8.331 -5.181 1.00 81.69 123 ARG A O 1
ATOM 995 N N . ILE A 1 124 ? 9.814 -8.276 -7.271 1.00 81.69 124 ILE A N 1
ATOM 996 C CA . ILE A 1 124 ? 9.545 -9.711 -7.420 1.00 81.69 124 ILE A CA 1
ATOM 997 C C . ILE A 1 124 ? 10.326 -10.212 -8.622 1.00 81.69 124 ILE A C 1
ATOM 999 O O . ILE A 1 124 ? 10.117 -9.730 -9.737 1.00 81.69 124 ILE A O 1
ATOM 1003 N N . ALA A 1 125 ? 11.234 -11.160 -8.389 1.00 82.94 125 ALA A N 1
ATOM 1004 C CA . ALA A 1 125 ? 12.171 -11.667 -9.387 1.00 82.94 125 ALA A CA 1
ATOM 1005 C C . ALA A 1 125 ? 12.922 -10.518 -10.098 1.00 82.94 125 ALA A C 1
ATOM 1007 O O . ALA A 1 125 ? 13.856 -9.924 -9.541 1.00 82.94 125 ALA A O 1
ATOM 1008 N N . TYR A 1 126 ? 12.505 -10.159 -11.312 1.00 78.00 126 TYR A N 1
ATOM 1009 C CA . TYR A 1 126 ? 13.109 -9.092 -12.119 1.00 78.00 126 TYR A CA 1
ATOM 1010 C C . TYR A 1 126 ? 12.193 -7.881 -12.331 1.00 78.00 126 TYR A C 1
ATOM 1012 O O . TYR A 1 126 ? 12.619 -6.903 -12.939 1.00 78.00 126 TYR A O 1
ATOM 1020 N N . THR A 1 127 ? 10.966 -7.911 -11.810 1.00 84.56 127 THR A N 1
ATOM 1021 C CA . THR A 1 127 ? 9.987 -6.831 -11.976 1.00 84.56 127 THR A CA 1
ATOM 1022 C C . THR A 1 127 ? 9.884 -5.987 -10.717 1.00 84.56 127 THR A C 1
ATOM 1024 O O . THR A 1 127 ? 9.952 -6.491 -9.594 1.00 84.56 127 THR A O 1
ATOM 1027 N N . ILE A 1 128 ? 9.711 -4.686 -10.924 1.00 86.38 128 ILE A N 1
ATOM 1028 C CA . ILE A 1 128 ? 9.552 -3.692 -9.871 1.00 86.38 128 ILE A CA 1
ATOM 1029 C C . ILE A 1 128 ? 8.107 -3.220 -9.881 1.00 86.38 128 ILE A C 1
ATOM 1031 O O . ILE A 1 128 ? 7.583 -2.838 -10.924 1.00 86.38 128 ILE A O 1
ATOM 1035 N N . TYR A 1 129 ? 7.496 -3.226 -8.709 1.00 88.25 129 TYR A N 1
ATOM 1036 C CA . TYR A 1 129 ? 6.161 -2.721 -8.457 1.00 88.25 129 TYR A CA 1
ATOM 1037 C C . TYR A 1 129 ? 6.266 -1.561 -7.488 1.00 88.25 129 TYR A C 1
ATOM 1039 O O . TYR A 1 129 ? 6.926 -1.683 -6.457 1.00 88.25 129 TYR A O 1
ATOM 1047 N N . GLU A 1 130 ? 5.620 -0.444 -7.796 1.00 90.00 130 GLU A N 1
ATOM 1048 C CA . GLU A 1 130 ? 5.687 0.734 -6.945 1.00 90.00 130 GLU A CA 1
ATOM 1049 C C . GLU A 1 130 ? 4.319 1.344 -6.676 1.00 90.00 130 GLU A C 1
ATOM 1051 O O . GLU A 1 130 ? 3.488 1.499 -7.573 1.00 90.00 130 GLU A O 1
ATOM 1056 N N . TYR A 1 131 ? 4.112 1.711 -5.415 1.00 91.38 131 TYR A N 1
ATOM 1057 C CA . TYR A 1 131 ? 2.872 2.285 -4.927 1.00 91.38 131 TYR A CA 1
ATOM 1058 C C . TYR A 1 131 ? 3.148 3.531 -4.091 1.00 91.38 131 TYR A C 1
ATOM 1060 O O . TYR A 1 131 ? 3.818 3.460 -3.059 1.00 91.38 131 TYR A O 1
ATOM 1068 N N . LEU A 1 132 ? 2.574 4.661 -4.496 1.00 91.81 132 LEU A N 1
ATOM 1069 C CA . LEU A 1 132 ? 2.429 5.839 -3.652 1.00 91.81 132 LEU A CA 1
ATOM 1070 C C . LEU A 1 132 ? 1.170 5.665 -2.796 1.00 91.81 132 LEU A C 1
ATOM 1072 O O . LEU A 1 132 ? 0.046 5.766 -3.286 1.00 91.81 132 LEU A O 1
ATOM 1076 N N . LEU A 1 133 ? 1.366 5.390 -1.513 1.00 93.31 133 LEU A N 1
ATOM 1077 C CA . LEU A 1 133 ? 0.316 5.209 -0.523 1.00 93.31 133 LEU A CA 1
ATOM 1078 C C . LEU A 1 133 ? -0.032 6.551 0.129 1.00 93.31 133 LEU A C 1
ATOM 1080 O O . LEU A 1 133 ? 0.808 7.179 0.779 1.00 93.31 133 LEU A O 1
ATOM 1084 N N . ILE A 1 134 ? -1.293 6.953 0.007 1.00 94.56 134 ILE A N 1
ATOM 1085 C CA . ILE A 1 134 ? -1.884 8.069 0.745 1.00 94.56 134 ILE A CA 1
ATOM 1086 C C . ILE A 1 134 ? -2.557 7.482 1.986 1.00 94.56 134 ILE A C 1
ATOM 1088 O O . ILE A 1 134 ? -3.584 6.815 1.882 1.00 94.56 134 ILE A O 1
ATOM 1092 N N . VAL A 1 135 ? -1.981 7.698 3.167 1.00 94.88 135 VAL A N 1
ATOM 1093 C CA . VAL A 1 135 ? -2.439 7.097 4.428 1.00 94.88 135 VAL A CA 1
ATOM 1094 C C . VAL A 1 135 ? -3.141 8.148 5.294 1.00 94.88 135 VAL A C 1
ATOM 1096 O O . VAL A 1 135 ? -2.482 9.076 5.769 1.00 94.88 135 VAL A O 1
ATOM 1099 N N . PRO A 1 136 ? -4.449 8.024 5.575 1.00 94.75 136 PRO A N 1
ATOM 1100 C CA . PRO A 1 136 ? -5.111 8.851 6.582 1.00 94.75 136 PRO A CA 1
ATOM 1101 C C . PRO A 1 136 ? -4.481 8.591 7.955 1.00 94.75 136 PRO A C 1
ATOM 1103 O O . PRO A 1 136 ? -4.434 7.447 8.405 1.00 94.75 136 PRO A O 1
ATOM 1106 N N . LYS A 1 137 ? -3.998 9.627 8.650 1.00 92.44 137 LYS A N 1
ATOM 1107 C CA . LYS A 1 137 ? -3.252 9.436 9.912 1.00 92.44 137 LYS A CA 1
ATOM 1108 C C . LYS A 1 137 ? -4.129 9.007 11.085 1.00 92.44 137 LYS A C 1
ATOM 1110 O O . LYS A 1 137 ? -3.624 8.454 12.057 1.00 92.44 137 LYS A O 1
ATOM 1115 N N . THR A 1 138 ? -5.425 9.303 11.030 1.00 90.81 138 THR A N 1
ATOM 1116 C CA . THR A 1 138 ? -6.343 9.115 12.153 1.00 90.81 138 THR A CA 1
ATOM 1117 C C . THR A 1 138 ? -7.395 8.054 11.856 1.00 90.81 138 THR A C 1
ATOM 1119 O O . THR A 1 138 ? -8.003 7.997 10.785 1.00 90.81 138 THR A O 1
ATOM 1122 N N . ILE A 1 139 ? -7.635 7.211 12.858 1.00 92.62 139 ILE A N 1
ATOM 1123 C CA . ILE A 1 139 ? -8.751 6.269 12.894 1.00 92.62 139 ILE A CA 1
ATOM 1124 C C . ILE A 1 139 ? -9.798 6.845 13.861 1.00 92.62 139 ILE A C 1
ATOM 1126 O O . ILE A 1 139 ? -9.428 7.287 14.955 1.00 92.62 139 ILE A O 1
ATOM 1130 N N . PRO A 1 140 ? -11.095 6.870 13.504 1.00 91.06 140 PRO A N 1
ATOM 1131 C CA . PRO A 1 140 ? -12.145 7.283 14.430 1.00 91.06 140 PRO A CA 1
ATOM 1132 C C . PRO A 1 140 ? -12.120 6.463 15.728 1.00 91.06 140 PRO A C 1
ATOM 1134 O O . PRO A 1 140 ? -12.019 5.239 15.691 1.00 91.06 140 PRO A O 1
ATOM 1137 N N . LYS A 1 141 ? -12.280 7.119 16.886 1.00 91.38 141 LYS A N 1
ATOM 1138 C CA . LYS A 1 141 ? -12.128 6.481 18.213 1.00 91.38 141 LYS A CA 1
ATOM 1139 C C . LYS A 1 141 ? -12.985 5.225 18.407 1.00 91.38 141 LYS A C 1
ATOM 1141 O O . LYS A 1 141 ? -12.534 4.278 19.045 1.00 91.38 141 LYS A O 1
ATOM 1146 N N . PHE A 1 142 ? -14.212 5.221 17.880 1.00 90.06 142 PHE A N 1
ATOM 1147 C CA . PHE A 1 142 ? -15.113 4.072 17.998 1.00 90.06 142 PHE A CA 1
ATOM 1148 C C . PHE A 1 142 ? -14.598 2.858 17.208 1.00 90.06 142 PHE A C 1
ATOM 1150 O O . PHE A 1 142 ? -14.650 1.746 17.722 1.00 90.06 142 PHE A O 1
ATOM 1157 N N . ILE A 1 143 ? -14.013 3.081 16.024 1.00 92.06 143 ILE A N 1
ATOM 1158 C CA . ILE A 1 143 ? -13.336 2.042 15.240 1.00 92.06 143 ILE A CA 1
ATOM 1159 C C . ILE A 1 143 ? -12.088 1.568 15.979 1.00 92.06 143 ILE A C 1
ATOM 1161 O O . ILE A 1 143 ? -11.903 0.372 16.146 1.00 92.06 143 ILE A O 1
ATOM 1165 N N . THR A 1 144 ? -11.257 2.481 16.497 1.00 92.56 144 THR A N 1
ATOM 1166 C CA . THR A 1 144 ? -10.066 2.099 17.274 1.00 92.56 144 THR A CA 1
ATOM 1167 C C . THR A 1 144 ? -10.418 1.191 18.452 1.00 92.56 144 THR A C 1
ATOM 1169 O O . THR A 1 144 ? -9.674 0.259 18.746 1.00 92.56 144 THR A O 1
ATOM 1172 N N . LYS A 1 145 ? -11.534 1.465 19.138 1.00 91.94 145 LYS A N 1
ATOM 1173 C CA . LYS A 1 145 ? -12.030 0.621 20.227 1.00 91.94 145 LYS A CA 1
ATOM 1174 C C . LYS A 1 145 ? -12.434 -0.762 19.709 1.00 91.94 145 LYS A C 1
ATOM 1176 O O . LYS A 1 145 ? -11.939 -1.748 20.236 1.00 91.94 145 LYS A O 1
ATOM 1181 N N . LEU A 1 146 ? -13.245 -0.815 18.653 1.00 91.31 146 LEU A N 1
ATOM 1182 C CA . LEU A 1 146 ? -13.702 -2.070 18.053 1.00 91.31 146 LEU A CA 1
ATOM 1183 C C . LEU A 1 146 ? -12.532 -2.952 17.587 1.00 91.31 146 LEU A C 1
ATOM 1185 O O . LEU A 1 146 ? -12.494 -4.139 17.889 1.00 91.31 146 LEU A O 1
ATOM 1189 N N . LEU A 1 147 ? -11.533 -2.363 16.923 1.00 92.44 147 LEU A N 1
ATOM 1190 C CA . LEU A 1 147 ? -10.337 -3.088 16.489 1.00 92.44 147 LEU A CA 1
ATOM 1191 C C . LEU A 1 147 ? -9.573 -3.696 17.666 1.00 92.44 147 LEU A C 1
ATOM 1193 O O . LEU A 1 147 ? -9.133 -4.831 17.578 1.00 92.44 147 LEU A O 1
ATOM 1197 N N . LYS A 1 148 ? -9.426 -2.964 18.776 1.00 93.75 148 LYS A N 1
ATOM 1198 C CA . LYS A 1 148 ? -8.744 -3.469 19.980 1.00 93.75 148 LYS A CA 1
ATOM 1199 C C . LYS A 1 148 ? -9.497 -4.603 20.671 1.00 93.75 148 LYS A C 1
ATOM 1201 O O . LYS A 1 148 ? -8.873 -5.380 21.380 1.00 93.75 148 LYS A O 1
ATOM 1206 N N . GLU A 1 149 ? -10.815 -4.651 20.518 1.00 92.19 149 GLU A N 1
ATOM 1207 C CA . GLU A 1 149 ? -11.656 -5.709 21.081 1.00 92.19 149 GLU A CA 1
ATOM 1208 C C . GLU A 1 149 ? -11.638 -6.978 20.217 1.00 92.19 149 GLU A C 1
ATOM 1210 O O . GLU A 1 149 ? -11.848 -8.064 20.749 1.00 92.19 149 GLU A O 1
ATOM 1215 N N . GLN A 1 150 ? -11.391 -6.852 18.907 1.00 89.56 150 GLN A N 1
ATOM 1216 C CA . GLN A 1 150 ? -11.557 -7.949 17.943 1.00 89.56 150 GLN A CA 1
ATOM 1217 C C . GLN A 1 150 ? -10.272 -8.408 17.240 1.00 89.56 150 GLN A C 1
ATOM 1219 O O . GLN A 1 150 ? -10.304 -9.427 16.556 1.00 89.56 150 GLN A O 1
ATOM 1224 N N . ARG A 1 151 ? -9.161 -7.679 17.376 1.00 91.25 151 ARG A N 1
ATOM 1225 C CA . ARG A 1 151 ? -7.869 -8.008 16.759 1.00 91.25 151 ARG A CA 1
ATOM 1226 C C . ARG A 1 151 ? -6.761 -8.125 17.790 1.00 91.25 151 ARG A C 1
ATOM 1228 O O . ARG A 1 151 ? -6.799 -7.485 18.845 1.00 91.25 151 ARG A O 1
ATOM 1235 N N . GLU A 1 152 ? -5.724 -8.875 17.441 1.00 92.25 152 GLU A N 1
ATOM 1236 C CA . GLU A 1 152 ? -4.505 -8.915 18.240 1.00 92.25 152 GLU A CA 1
ATOM 1237 C C . GLU A 1 152 ? -3.761 -7.573 18.185 1.00 92.25 152 GLU A C 1
ATOM 1239 O O . GLU A 1 152 ? -3.885 -6.783 17.244 1.00 92.25 152 GLU A O 1
ATOM 1244 N N . LYS A 1 153 ? -2.937 -7.300 19.203 1.00 90.25 153 LYS A N 1
ATOM 1245 C CA . LYS A 1 153 ? -2.203 -6.028 19.325 1.00 90.25 153 LYS A CA 1
ATOM 1246 C C . LYS A 1 153 ? -1.344 -5.725 18.093 1.00 90.25 153 LYS A C 1
ATOM 1248 O O . LYS A 1 153 ? -1.214 -4.566 17.703 1.00 90.25 153 LYS A O 1
ATOM 1253 N N . GLU A 1 154 ? -0.754 -6.757 17.503 1.00 86.88 154 GLU A N 1
ATOM 1254 C CA . GLU A 1 154 ? 0.129 -6.660 16.341 1.00 86.88 154 GLU A CA 1
ATOM 1255 C C . GLU A 1 154 ? -0.631 -6.318 15.053 1.00 86.88 154 GLU A C 1
ATOM 1257 O O . GLU A 1 154 ? -0.105 -5.633 14.172 1.00 86.88 154 GLU A O 1
ATOM 1262 N N . GLU A 1 155 ? -1.902 -6.708 14.974 1.00 91.88 155 GLU A N 1
ATOM 1263 C CA . GLU A 1 155 ? -2.762 -6.495 13.812 1.00 91.88 155 GLU A CA 1
ATOM 1264 C C . GLU A 1 155 ? -3.348 -5.076 13.750 1.00 91.88 155 GLU A C 1
ATOM 1266 O O . GLU A 1 155 ? -3.849 -4.633 12.712 1.00 91.88 155 GLU A O 1
ATOM 1271 N N . LEU A 1 156 ? -3.271 -4.323 14.851 1.00 92.38 156 LEU A N 1
ATOM 1272 C CA . LEU A 1 156 ? -3.723 -2.931 14.899 1.00 92.38 156 LEU A CA 1
ATOM 1273 C C . LEU A 1 156 ? -2.924 -2.033 13.945 1.00 92.38 156 LEU A C 1
ATOM 1275 O O . LEU A 1 156 ? -3.461 -1.046 13.444 1.00 92.38 156 LEU A O 1
ATOM 1279 N N . GLY A 1 157 ? -1.668 -2.395 13.659 1.00 92.06 157 GLY A N 1
ATOM 1280 C CA . GLY A 1 157 ? -0.804 -1.665 12.730 1.00 92.06 157 GLY A CA 1
ATOM 1281 C C . GLY A 1 157 ? -1.279 -1.704 11.273 1.00 92.06 157 GLY A C 1
ATOM 1282 O O . GLY A 1 157 ? -0.911 -0.823 10.501 1.00 92.06 157 GLY A O 1
ATOM 1283 N N . TYR A 1 158 ? -2.125 -2.666 10.888 1.00 94.38 158 TYR A N 1
ATOM 1284 C CA . TYR A 1 158 ? -2.699 -2.724 9.535 1.00 94.38 158 TYR A CA 1
ATOM 1285 C C . TYR A 1 158 ? -3.749 -1.637 9.278 1.00 94.38 158 TYR A C 1
ATOM 1287 O O . TYR A 1 158 ? -4.112 -1.374 8.134 1.00 94.38 158 TYR A O 1
ATOM 1295 N N . GLY A 1 159 ? -4.238 -0.983 10.333 1.00 94.44 159 GLY A N 1
ATOM 1296 C CA . GLY A 1 159 ? -5.242 0.063 10.208 1.00 94.44 159 GLY A CA 1
ATOM 1297 C C . GLY A 1 159 ? -6.634 -0.465 9.849 1.00 94.44 159 GLY A C 1
ATOM 1298 O O . GLY A 1 159 ? -6.970 -1.630 10.088 1.00 94.44 159 GLY A O 1
ATOM 1299 N N . TYR A 1 160 ? -7.471 0.423 9.310 1.00 95.31 160 TYR A N 1
ATOM 1300 C CA . TYR A 1 160 ? -8.885 0.162 9.017 1.00 95.31 160 TYR A CA 1
ATOM 1301 C C . TYR A 1 160 ? -9.302 0.608 7.617 1.00 95.31 160 TYR A C 1
ATOM 1303 O O . TYR A 1 160 ? -8.941 1.699 7.175 1.00 95.31 160 TYR A O 1
ATOM 1311 N N . GLY A 1 161 ? -10.138 -0.198 6.964 1.00 94.00 161 GLY A N 1
ATOM 1312 C CA . GLY A 1 161 ? -10.658 0.060 5.628 1.00 94.00 161 GLY A CA 1
ATOM 1313 C C . GLY A 1 161 ? -10.008 -0.854 4.599 1.00 94.00 161 GLY A C 1
ATOM 1314 O O . GLY A 1 161 ? -9.742 -2.016 4.878 1.00 94.00 161 GLY A O 1
ATOM 1315 N N . ARG A 1 162 ? -9.760 -0.333 3.399 1.00 94.94 162 ARG A N 1
ATOM 1316 C CA . ARG A 1 162 ? -9.201 -1.092 2.275 1.00 94.94 162 ARG A CA 1
ATOM 1317 C C . ARG A 1 162 ? -8.264 -0.222 1.455 1.00 94.94 162 ARG A C 1
ATOM 1319 O O . ARG A 1 162 ? -8.391 1.000 1.468 1.00 94.94 162 ARG A O 1
ATOM 1326 N N . PHE A 1 163 ? -7.372 -0.864 0.712 1.00 96.12 163 PHE A N 1
ATOM 1327 C CA . PHE A 1 163 ? -6.620 -0.192 -0.341 1.00 96.12 163 PHE A CA 1
ATOM 1328 C C . PHE A 1 163 ? -7.556 0.124 -1.512 1.00 96.12 163 PHE A C 1
ATOM 1330 O O . PHE A 1 163 ? -8.338 -0.731 -1.930 1.00 96.12 163 PHE A O 1
ATOM 1337 N N . ILE A 1 164 ? -7.496 1.352 -2.022 1.00 95.88 164 ILE A N 1
ATOM 1338 C CA . ILE A 1 164 ? -8.299 1.812 -3.159 1.00 95.88 164 ILE A CA 1
ATOM 1339 C C . ILE A 1 164 ? -7.347 2.350 -4.222 1.00 95.88 164 ILE A C 1
ATOM 1341 O O . ILE A 1 164 ? -6.605 3.295 -3.955 1.00 95.88 164 ILE A O 1
ATOM 1345 N N . ASP A 1 165 ? -7.380 1.756 -5.416 1.00 94.75 165 ASP A N 1
ATOM 1346 C CA . ASP A 1 165 ? -6.687 2.300 -6.585 1.00 94.75 165 ASP A CA 1
ATOM 1347 C C . ASP A 1 165 ? -7.384 3.588 -7.030 1.00 94.75 165 ASP A C 1
ATOM 1349 O O . ASP A 1 165 ? -8.592 3.601 -7.278 1.00 94.75 165 ASP A O 1
ATOM 1353 N N . LEU A 1 166 ? -6.626 4.683 -7.083 1.00 94.00 166 LEU A N 1
ATOM 1354 C CA . LEU A 1 166 ? -7.134 5.985 -7.508 1.00 94.00 166 LEU A CA 1
ATOM 1355 C C . LEU A 1 166 ? -7.090 6.164 -9.031 1.00 94.00 166 LEU A C 1
ATOM 1357 O O . LEU A 1 166 ? -7.428 7.238 -9.522 1.00 94.00 166 LEU A O 1
ATOM 1361 N N . GLY A 1 167 ? -6.657 5.144 -9.778 1.00 91.12 167 GLY A N 1
ATOM 1362 C CA . GLY A 1 167 ? -6.544 5.184 -11.235 1.00 91.12 167 GLY A CA 1
ATOM 1363 C C . GLY A 1 167 ? -5.497 6.184 -11.720 1.00 91.12 167 GLY A C 1
ATOM 1364 O O . GLY A 1 167 ? -5.575 6.656 -12.853 1.00 91.12 167 GLY A O 1
ATOM 1365 N N . ARG A 1 168 ? -4.543 6.550 -10.854 1.00 89.94 168 ARG A N 1
ATOM 1366 C CA . ARG A 1 168 ? -3.456 7.473 -11.179 1.00 89.94 168 ARG A CA 1
ATOM 1367 C C . ARG A 1 168 ? -2.150 6.699 -11.229 1.00 89.94 168 ARG A C 1
ATOM 1369 O O . ARG A 1 168 ? -1.641 6.267 -10.196 1.00 89.94 168 ARG A O 1
ATOM 1376 N N . ASP A 1 169 ? -1.613 6.581 -12.432 1.00 90.62 169 ASP A N 1
ATOM 1377 C CA . ASP A 1 169 ? -0.291 6.020 -12.673 1.00 90.62 169 ASP A CA 1
ATOM 1378 C C . ASP A 1 169 ? 0.731 7.158 -12.821 1.00 90.62 169 ASP A C 1
ATOM 1380 O O . ASP A 1 169 ? 0.392 8.282 -13.205 1.00 90.62 169 ASP A O 1
ATOM 1384 N N . TYR A 1 170 ? 1.991 6.874 -12.508 1.00 89.69 170 TYR A N 1
ATOM 1385 C CA . TYR A 1 170 ? 3.104 7.790 -12.716 1.00 89.69 170 TYR A CA 1
ATOM 1386 C C . TYR A 1 170 ? 4.363 7.041 -13.145 1.00 89.69 170 TYR A C 1
ATOM 1388 O O . TYR A 1 170 ? 4.461 5.826 -13.003 1.00 89.69 170 TYR A O 1
ATOM 1396 N N . MET A 1 171 ? 5.341 7.781 -13.656 1.00 88.25 171 MET A N 1
ATOM 1397 C CA . MET A 1 171 ? 6.662 7.263 -13.983 1.00 88.25 171 MET A CA 1
ATOM 1398 C C . MET A 1 171 ? 7.696 8.135 -13.291 1.00 88.25 171 MET A C 1
ATOM 1400 O O . MET A 1 171 ? 7.605 9.359 -13.372 1.00 88.25 171 MET A O 1
ATO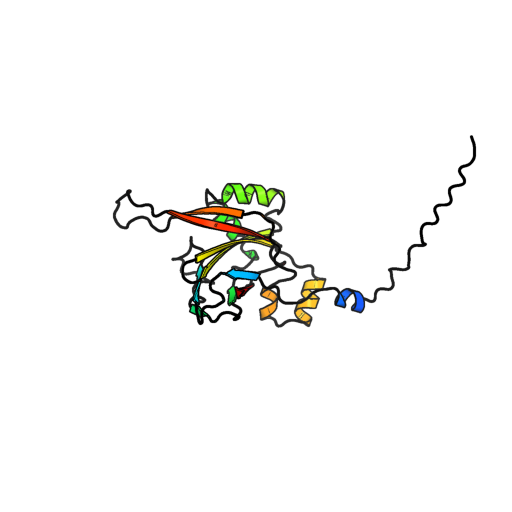M 1404 N N . ARG A 1 172 ? 8.654 7.514 -12.603 1.00 83.75 172 ARG A N 1
ATOM 1405 C CA . ARG A 1 172 ? 9.780 8.228 -12.002 1.00 83.75 172 ARG A CA 1
ATOM 1406 C C . ARG A 1 172 ? 11.115 7.645 -12.424 1.00 83.75 172 ARG A C 1
ATOM 1408 O O . ARG A 1 172 ? 11.240 6.431 -12.595 1.00 83.75 172 ARG A O 1
ATOM 1415 N N . GLU A 1 173 ? 12.094 8.527 -12.563 1.00 78.81 173 GLU A N 1
ATOM 1416 C CA . GLU A 1 173 ? 13.469 8.162 -12.876 1.00 78.81 173 GLU A CA 1
ATOM 1417 C C . GLU A 1 173 ? 14.253 8.003 -11.570 1.00 78.81 173 GLU A C 1
ATOM 1419 O O . GLU A 1 173 ? 14.245 8.877 -10.700 1.00 78.81 173 GLU A O 1
ATOM 1424 N N . CYS A 1 174 ? 14.917 6.863 -11.421 1.00 75.44 174 CYS A N 1
ATOM 1425 C CA . CYS A 1 174 ? 15.755 6.545 -10.275 1.00 75.44 174 CYS A CA 1
ATOM 1426 C C . CYS A 1 174 ? 17.211 6.446 -10.713 1.00 75.44 174 CYS A C 1
ATOM 1428 O O . CYS A 1 174 ? 17.556 5.610 -11.552 1.00 75.44 174 CYS A O 1
ATOM 1430 N N . ASN A 1 175 ? 18.079 7.230 -10.078 1.00 70.56 175 ASN A N 1
ATOM 1431 C CA . ASN A 1 175 ? 19.521 7.061 -10.212 1.00 70.56 175 ASN A CA 1
ATOM 1432 C C . ASN A 1 175 ? 19.946 5.795 -9.458 1.00 70.56 175 ASN A C 1
ATOM 1434 O O . ASN A 1 175 ? 19.817 5.729 -8.237 1.00 70.56 175 ASN A O 1
ATOM 1438 N N . ILE A 1 176 ? 20.453 4.786 -10.174 1.00 66.25 176 ILE A N 1
ATOM 1439 C CA . ILE A 1 176 ? 20.924 3.523 -9.569 1.00 66.25 176 ILE A CA 1
ATOM 1440 C C . ILE A 1 176 ? 22.452 3.451 -9.414 1.00 66.25 176 ILE A C 1
ATOM 1442 O O . ILE A 1 176 ? 22.986 2.394 -9.078 1.00 66.25 176 ILE A O 1
ATOM 1446 N N . GLY A 1 177 ? 23.150 4.575 -9.602 1.00 56.91 177 GLY A N 1
ATOM 1447 C CA . GLY A 1 177 ? 24.551 4.745 -9.222 1.00 56.91 177 GLY A CA 1
ATOM 1448 C C . GLY A 1 177 ? 25.217 5.955 -9.877 1.00 56.91 177 GLY A C 1
ATOM 1449 O O . GLY A 1 177 ? 25.004 6.217 -11.059 1.00 56.91 177 GLY A O 1
ATOM 1450 N N . GLU A 1 178 ? 26.063 6.646 -9.113 1.00 50.28 178 GLU A N 1
ATOM 1451 C CA . GLU A 1 178 ? 27.209 7.377 -9.658 1.00 50.28 178 GLU A CA 1
ATOM 1452 C C . GLU A 1 178 ? 28.389 6.400 -9.707 1.00 50.28 178 GLU A C 1
ATOM 1454 O O . GLU A 1 178 ? 28.641 5.661 -8.749 1.00 50.28 178 GLU A O 1
ATOM 1459 N N . GLY A 1 179 ? 29.103 6.349 -10.833 1.00 47.56 179 GLY A N 1
ATOM 1460 C CA . GLY A 1 179 ? 30.323 5.556 -10.926 1.00 47.56 179 GLY A CA 1
ATOM 1461 C C . GLY A 1 179 ? 31.305 5.992 -9.840 1.00 47.56 179 GLY A C 1
ATOM 1462 O O . GLY A 1 179 ? 31.666 7.165 -9.755 1.00 47.56 179 GLY A O 1
ATOM 1463 N N . LYS A 1 180 ? 31.766 5.054 -9.004 1.00 48.38 180 LYS A N 1
ATOM 1464 C CA . LYS A 1 180 ? 32.934 5.307 -8.155 1.00 48.38 180 LYS A CA 1
ATOM 1465 C C . LYS A 1 180 ? 34.092 5.643 -9.099 1.00 48.38 180 LYS A C 1
ATOM 1467 O O . LYS A 1 180 ? 34.482 4.772 -9.870 1.00 48.38 180 LYS A O 1
ATOM 1472 N N . ASN A 1 181 ? 34.597 6.878 -9.015 1.00 48.78 181 ASN A N 1
ATOM 1473 C CA . ASN A 1 181 ? 35.754 7.452 -9.733 1.00 48.78 181 ASN A CA 1
ATOM 1474 C C . ASN A 1 181 ? 35.451 8.454 -10.863 1.00 48.78 181 ASN A C 1
ATOM 1476 O O . ASN A 1 181 ? 36.043 8.346 -11.930 1.00 48.78 181 ASN A O 1
ATOM 1480 N N . GLY A 1 182 ? 34.610 9.469 -10.625 1.00 49.22 182 GLY A N 1
ATOM 1481 C CA . GLY A 1 182 ? 34.639 10.727 -11.403 1.00 49.22 182 GLY A CA 1
ATOM 1482 C C . GLY A 1 182 ? 34.357 10.608 -12.906 1.00 49.22 182 GLY A C 1
ATOM 1483 O O . GLY A 1 182 ? 34.566 11.566 -13.648 1.00 49.22 182 GLY A O 1
ATOM 1484 N N . ASP A 1 183 ? 33.885 9.448 -13.356 1.00 45.75 183 ASP A N 1
ATOM 1485 C CA . ASP A 1 183 ? 33.549 9.185 -14.743 1.00 45.75 183 ASP A CA 1
ATOM 1486 C C . ASP A 1 183 ? 32.074 9.565 -14.935 1.00 45.75 183 ASP A C 1
ATOM 1488 O O . ASP A 1 183 ? 31.157 8.780 -14.685 1.00 45.75 183 ASP A O 1
ATOM 1492 N N . ASN A 1 184 ? 31.839 10.821 -15.324 1.00 49.12 184 ASN A N 1
ATOM 1493 C CA . ASN A 1 184 ? 30.518 11.446 -15.513 1.00 49.12 184 ASN A CA 1
ATOM 1494 C C . ASN A 1 184 ? 29.663 10.813 -16.638 1.00 49.12 184 ASN A C 1
ATOM 1496 O O . ASN A 1 184 ? 28.718 11.429 -17.125 1.00 49.12 184 ASN A O 1
ATOM 1500 N N . THR A 1 185 ? 29.984 9.608 -17.107 1.00 46.03 185 THR A N 1
ATOM 1501 C CA . THR A 1 185 ? 29.464 9.064 -18.370 1.00 46.03 185 THR A CA 1
ATOM 1502 C C . THR A 1 185 ? 28.489 7.899 -18.233 1.00 46.03 185 THR A C 1
ATOM 1504 O O . THR A 1 185 ? 27.979 7.435 -19.252 1.00 46.03 185 THR A O 1
ATOM 1507 N N . LYS A 1 186 ? 28.146 7.435 -17.024 1.00 48.25 186 LYS A N 1
ATOM 1508 C CA . LYS A 1 186 ? 27.117 6.387 -16.861 1.00 48.25 186 LYS A CA 1
ATOM 1509 C C . LYS A 1 186 ? 26.206 6.625 -15.663 1.00 48.25 186 LYS A C 1
ATOM 1511 O O . LYS A 1 186 ? 26.221 5.854 -14.706 1.00 48.25 186 LYS A O 1
ATOM 1516 N N . ILE A 1 187 ? 25.349 7.643 -15.758 1.00 52.66 187 ILE A N 1
ATOM 1517 C CA . ILE A 1 187 ? 24.106 7.640 -14.980 1.00 52.66 187 ILE A CA 1
ATOM 1518 C C . ILE A 1 187 ? 23.278 6.473 -15.520 1.00 52.66 187 ILE A C 1
ATOM 1520 O O . ILE A 1 187 ? 22.730 6.531 -16.619 1.00 52.66 187 ILE A O 1
ATOM 1524 N N . SER A 1 188 ? 23.247 5.370 -14.779 1.00 59.16 188 SER A N 1
ATOM 1525 C CA . SER A 1 188 ? 22.287 4.308 -15.058 1.00 59.16 188 SER A CA 1
ATOM 1526 C C . SER A 1 188 ? 20.947 4.784 -14.502 1.00 59.16 188 SER A C 1
ATOM 1528 O O . SER A 1 188 ? 20.775 4.868 -13.286 1.00 59.16 188 SER A O 1
ATOM 1530 N N . LEU A 1 189 ? 20.043 5.180 -15.399 1.00 68.00 189 LEU A N 1
ATOM 1531 C CA . LEU A 1 189 ? 18.680 5.587 -15.068 1.00 68.00 189 LEU A CA 1
ATOM 1532 C C . LEU A 1 189 ? 17.768 4.365 -15.107 1.00 68.00 189 LEU A C 1
ATOM 1534 O O . LEU A 1 189 ? 17.760 3.605 -16.077 1.00 68.00 189 LEU A O 1
ATOM 1538 N N . LEU A 1 190 ? 17.001 4.178 -14.040 1.00 78.06 190 LEU A N 1
ATOM 1539 C CA . LEU A 1 190 ? 15.953 3.174 -13.957 1.00 78.06 190 LEU A CA 1
ATOM 1540 C C . LEU A 1 190 ? 14.599 3.877 -13.942 1.00 78.06 190 LEU A C 1
ATOM 1542 O O . LEU A 1 190 ? 14.292 4.600 -12.996 1.00 78.06 190 LEU A O 1
ATOM 1546 N N . ASN A 1 191 ? 13.777 3.616 -14.954 1.00 82.12 191 ASN A N 1
ATOM 1547 C CA . ASN A 1 191 ? 12.408 4.118 -14.998 1.00 82.12 191 ASN A CA 1
ATOM 1548 C C . ASN A 1 191 ? 11.485 3.141 -14.278 1.00 82.12 191 ASN A C 1
ATOM 1550 O O . ASN A 1 191 ? 11.416 1.963 -14.632 1.00 82.12 191 ASN A O 1
ATOM 1554 N N . ILE A 1 192 ? 10.780 3.636 -13.264 1.00 85.88 192 ILE A N 1
ATOM 1555 C CA . ILE A 1 192 ? 9.818 2.861 -12.484 1.00 85.88 192 ILE A CA 1
ATOM 1556 C C . ILE A 1 192 ? 8.429 3.437 -12.738 1.00 85.88 192 ILE A C 1
ATOM 1558 O O . ILE A 1 192 ? 8.194 4.625 -12.514 1.00 85.88 192 ILE A O 1
ATOM 1562 N N . GLN A 1 193 ? 7.511 2.588 -13.201 1.00 89.00 193 GLN A N 1
ATOM 1563 C CA . GLN A 1 193 ? 6.089 2.912 -13.238 1.00 89.00 193 GLN A CA 1
ATOM 1564 C C . GLN A 1 193 ? 5.474 2.608 -11.870 1.00 89.00 193 GLN A C 1
ATOM 1566 O O . GLN A 1 193 ? 5.656 1.516 -11.330 1.00 89.00 193 GLN A O 1
ATOM 1571 N N . GLY A 1 194 ? 4.740 3.571 -11.321 1.00 91.06 194 GLY A N 1
ATOM 1572 C CA . GLY A 1 194 ? 4.063 3.446 -10.040 1.00 91.06 194 GLY A CA 1
ATOM 1573 C C . GLY A 1 194 ? 2.580 3.781 -10.120 1.00 91.06 194 GLY A C 1
ATOM 1574 O O . GLY A 1 194 ? 2.112 4.409 -11.070 1.00 91.06 194 GLY A O 1
ATOM 1575 N N . LYS A 1 195 ? 1.839 3.345 -9.102 1.00 93.50 195 LYS A N 1
ATOM 1576 C CA . LYS A 1 195 ? 0.401 3.594 -8.930 1.00 93.50 195 LYS A CA 1
ATOM 1577 C C . LYS A 1 195 ? 0.140 4.386 -7.661 1.00 93.50 195 LYS A C 1
ATOM 1579 O O . LYS A 1 195 ? 0.860 4.236 -6.678 1.00 93.50 195 LYS A O 1
ATOM 1584 N N . VAL A 1 196 ? -0.915 5.190 -7.644 1.00 93.75 196 VAL A N 1
ATOM 1585 C CA . VAL A 1 196 ? -1.346 5.909 -6.440 1.00 93.75 196 VAL A CA 1
ATOM 1586 C C . VAL A 1 196 ? -2.531 5.195 -5.801 1.00 93.75 196 VAL A C 1
ATOM 1588 O O . VAL A 1 196 ? -3.571 5.009 -6.433 1.00 93.75 196 VAL A O 1
ATOM 1591 N N . LEU A 1 197 ? -2.387 4.839 -4.526 1.00 96.12 197 LEU A N 1
ATOM 1592 C CA . LEU A 1 197 ? -3.423 4.172 -3.744 1.00 96.12 197 LEU A CA 1
ATOM 1593 C C . LEU A 1 197 ? -3.828 5.026 -2.541 1.00 96.12 197 LEU A C 1
ATOM 1595 O O . LEU A 1 197 ? -2.973 5.572 -1.840 1.00 96.12 197 LEU A O 1
ATOM 1599 N N . LEU A 1 198 ? -5.124 5.062 -2.232 1.00 96.56 198 LEU A N 1
ATOM 1600 C CA . LEU A 1 198 ? -5.579 5.417 -0.889 1.00 96.56 198 LEU A CA 1
ATOM 1601 C C . LEU A 1 198 ? -5.447 4.178 -0.000 1.00 96.56 198 LEU A C 1
ATOM 1603 O O . LEU A 1 198 ? -6.005 3.123 -0.302 1.00 96.56 198 LEU A O 1
ATOM 1607 N N . ALA A 1 199 ? -4.686 4.303 1.079 1.00 96.31 199 ALA A N 1
ATOM 1608 C CA . ALA A 1 199 ? -4.427 3.229 2.024 1.00 96.31 199 ALA A CA 1
ATOM 1609 C C . ALA A 1 199 ? -5.431 3.244 3.195 1.00 96.31 199 ALA A C 1
ATOM 1611 O O . ALA A 1 199 ? -6.071 4.271 3.449 1.00 96.31 199 ALA A O 1
ATOM 1612 N N . PRO A 1 200 ? -5.543 2.132 3.946 1.00 96.50 200 PRO A N 1
ATOM 1613 C CA . PRO A 1 200 ? -6.322 2.079 5.179 1.00 96.50 200 PRO A CA 1
ATOM 1614 C C . PRO A 1 200 ? -5.928 3.178 6.175 1.00 96.50 200 PRO A C 1
ATOM 1616 O O . PRO A 1 200 ? -4.766 3.582 6.271 1.00 96.50 200 PRO A O 1
ATOM 1619 N N . ASN A 1 201 ? -6.891 3.637 6.969 1.00 95.31 201 ASN A N 1
ATOM 1620 C CA . ASN A 1 201 ? -6.648 4.626 8.012 1.00 95.31 201 ASN A CA 1
ATOM 1621 C C . ASN A 1 201 ? -5.674 4.065 9.052 1.00 95.31 201 ASN A C 1
ATOM 1623 O O . ASN A 1 201 ? -5.887 2.967 9.562 1.00 95.31 201 ASN A O 1
ATOM 1627 N N . GLY A 1 202 ? -4.653 4.842 9.413 1.00 93.31 202 GLY A N 1
ATOM 1628 C CA . GLY A 1 202 ? -3.658 4.469 10.418 1.00 93.31 202 GLY A CA 1
ATOM 1629 C C . GLY A 1 202 ? -2.726 3.329 9.993 1.00 93.31 202 GLY A C 1
ATOM 1630 O O . GLY A 1 202 ? -2.162 2.668 10.855 1.00 93.31 202 GLY A O 1
ATOM 1631 N N . CYS A 1 203 ? -2.587 3.075 8.689 1.00 93.19 203 CYS A N 1
ATOM 1632 C CA . CYS A 1 203 ? -1.774 1.986 8.151 1.00 93.19 203 CYS A CA 1
ATOM 1633 C C . CYS A 1 203 ? -0.264 2.210 8.387 1.00 93.19 203 CYS A C 1
ATOM 1635 O O . CYS A 1 203 ? 0.387 3.012 7.711 1.00 93.19 203 CYS A O 1
ATOM 1637 N N . GLU A 1 204 ? 0.304 1.445 9.316 1.00 91.06 204 GLU A N 1
ATOM 1638 C CA . GLU A 1 204 ? 1.746 1.333 9.590 1.00 91.06 204 GLU A CA 1
ATOM 1639 C C . GLU A 1 204 ? 2.302 -0.052 9.230 1.00 91.06 204 GLU A C 1
ATOM 1641 O O . GLU A 1 204 ? 3.512 -0.260 9.248 1.00 91.06 204 GLU A O 1
ATOM 1646 N N . ARG A 1 205 ? 1.434 -0.997 8.865 1.00 90.75 205 ARG A N 1
ATOM 1647 C CA . ARG A 1 205 ? 1.789 -2.311 8.331 1.00 90.75 205 ARG A CA 1
ATOM 1648 C C . ARG A 1 205 ? 0.977 -2.594 7.077 1.00 90.75 205 ARG A C 1
ATOM 1650 O O . ARG A 1 205 ? -0.208 -2.282 7.030 1.00 90.75 205 ARG A O 1
ATOM 1657 N N . VAL A 1 206 ? 1.595 -3.205 6.077 1.00 90.75 206 VAL A N 1
ATOM 1658 C CA . VAL A 1 206 ? 0.935 -3.598 4.830 1.00 90.75 206 VAL A CA 1
ATOM 1659 C C . VAL A 1 206 ? 1.037 -5.104 4.689 1.00 90.75 206 VAL A C 1
ATOM 1661 O O . VAL A 1 206 ? 2.136 -5.644 4.613 1.00 90.75 206 VAL A O 1
ATOM 1664 N N . ARG A 1 207 ? -0.112 -5.777 4.628 1.00 91.31 207 ARG A N 1
ATOM 1665 C CA . ARG A 1 207 ? -0.187 -7.179 4.225 1.00 91.31 207 ARG A CA 1
ATOM 1666 C C . ARG A 1 207 ? -0.308 -7.234 2.709 1.00 91.31 207 ARG A C 1
ATOM 1668 O O . ARG A 1 207 ? -1.276 -6.706 2.167 1.00 91.31 207 ARG A O 1
ATOM 1675 N N . VAL A 1 208 ? 0.648 -7.851 2.028 1.00 88.88 208 VAL A N 1
ATOM 1676 C CA . VAL A 1 208 ? 0.639 -8.026 0.574 1.00 88.88 208 VAL A CA 1
ATOM 1677 C C . VAL A 1 208 ? 0.345 -9.485 0.254 1.00 88.88 208 VAL A C 1
ATOM 1679 O O . VAL A 1 208 ? 1.077 -10.371 0.677 1.00 88.88 208 VAL A O 1
ATOM 1682 N N . GLY A 1 209 ? -0.732 -9.733 -0.481 1.00 86.12 209 GLY A N 1
ATOM 1683 C CA . GLY A 1 209 ? -1.002 -11.030 -1.098 1.00 86.12 209 GLY A CA 1
ATOM 1684 C C . GLY A 1 209 ? -0.631 -10.985 -2.574 1.00 86.12 209 GLY A C 1
ATOM 1685 O O . GLY A 1 209 ? -0.879 -9.975 -3.233 1.00 86.12 209 GLY A O 1
ATOM 1686 N N . VAL A 1 210 ? -0.059 -12.063 -3.096 1.00 81.44 210 VAL A N 1
ATOM 1687 C CA . VAL A 1 210 ? 0.334 -12.171 -4.508 1.00 81.44 210 VAL A CA 1
ATOM 1688 C C . VAL A 1 210 ? -0.663 -13.065 -5.249 1.00 81.44 210 VAL A C 1
ATOM 1690 O O . VAL A 1 210 ? -1.012 -14.129 -4.742 1.00 81.44 210 VAL A O 1
ATOM 1693 N N . ARG A 1 211 ? -1.176 -12.601 -6.397 1.00 74.38 211 ARG A N 1
ATOM 1694 C CA . ARG A 1 211 ? -2.218 -13.265 -7.204 1.00 74.38 211 ARG A CA 1
ATOM 1695 C C . ARG A 1 211 ? -1.978 -13.176 -8.708 1.00 74.38 211 ARG A C 1
ATOM 1697 O O . ARG A 1 211 ? -1.188 -12.312 -9.150 1.00 74.38 211 ARG A O 1
#

Sequence (211 aa):
PKENTFKINAPAPSNANTQSKEALSSQIDITIPSLTLITPYRDLEEYYFTPSTYENRESKEQYISSQSGFYTPNDTLEIILPPLSKNTDYARLDSNPTLTPILQDISKIYNPIIFSYRILTLRIAYTIYEYLLIVPKTIPKFITKLLKEQREKEELGYGYGRFIDLGRDYMRECNIGEGKNGDNTKISLLNIQGKVLLAPNGCERVRVGVR

Organism: NCBI:txid50960

Foldseek 3Di:
DDDDPDDPPDPDPPPPVPCDPVNVVVVFDLDQAAAEDEDPCLPPQKWWKAKDPLVCPPPPPDQGGVQTDIDGAQDKGKGFADAPVVLVALVVQCVAPQRVVVSVVVCVVQPSVQWRWHKIWMDIHHDIEIETETEGADDPPVSLVVNPVPDDPVSCLSAGDYKDFPVDKGKGWDQNDDPPPPPPPDRPIDIDIYTYIYGHYNHRMHIYHYD